Protein 6SWL (pdb70)

Solvent-accessible surface area: 14357 Å² total

Nearest PDB structures (foldseek):
  6swl-assembly2_B  TM=9.966E-01  e=1.977E-22  Geobacillus stearothermophilus
  3b2n-assembly1_A  TM=9.053E-01  e=1.436E-08  Staphylococcus aureus
  7cci-assembly1_A  TM=8.917E-01  e=8.455E-09  Acinetobacter baumannii
  2qxy-assembly1_A  TM=8.698E-01  e=8.033E-08  Thermotoga maritima
  4kfc-assembly1_B  TM=8.435E-01  e=3.020E-07  Escherichia coli K-12

Radius of gyration: 19.46 Å; Cα contacts (8 Å, |Δi|>4): 434; chains: 2; bounding box: 42×52×50 Å

Structure (mmCIF, N/CA/C/O backbone):
data_6SWL
#
_entry.id   6SWL
#
_cell.length_a   130.300
_cell.length_b   130.300
_cell.length_c   40.510
_cell.angle_alpha   90.000
_cell.angle_beta   90.000
_cell.angle_gamma   120.000
#
_symmetry.space_group_name_H-M   'H 3'
#
loop_
_entity.id
_entity.type
_entity.pdbx_description
1 polymer 'Two-component response regulator'
2 non-polymer 'MAGNESIUM ION'
3 water water
#
loop_
_atom_site.group_PDB
_atom_site.id
_atom_site.type_symbol
_atom_site.label_atom_id
_atom_site.label_alt_id
_atom_site.label_comp_id
_atom_site.label_asym_id
_atom_site.label_entity_id
_atom_site.label_seq_id
_atom_site.pdbx_PDB_ins_code
_atom_site.Cartn_x
_atom_site.Cartn_y
_atom_site.Cartn_z
_atom_site.occupancy
_atom_site.B_iso_or_equiv
_atom_site.auth_seq_id
_atom_site.auth_comp_id
_atom_site.auth_asym_id
_atom_site.auth_atom_id
_atom_site.pdbx_PDB_model_num
ATOM 1 N N . MET A 1 1 ? 6.761 -17.079 17.338 1.00 117.03 1 MET A N 1
ATOM 2 C CA . MET A 1 1 ? 7.526 -15.838 17.285 1.00 114.97 1 MET A CA 1
ATOM 3 C C . MET A 1 1 ? 9.024 -16.111 17.122 1.00 109.64 1 MET A C 1
ATOM 4 O O . MET A 1 1 ? 9.582 -16.993 17.791 1.00 103.09 1 MET A O 1
ATOM 9 N N . HIS A 1 2 ? 9.641 -15.388 16.180 1.00 105.69 2 HIS A N 1
ATOM 10 C CA . HIS A 1 2 ? 11.085 -15.165 16.151 1.00 103.84 2 HIS A CA 1
ATOM 11 C C . HIS A 1 2 ? 11.916 -16.331 15.588 1.00 96.90 2 HIS A C 1
ATOM 12 O O . HIS A 1 2 ? 13.030 -16.102 15.105 1.00 92.72 2 HIS A O 1
ATOM 19 N N . GLU A 1 3 ? 11.400 -17.565 15.591 1.00 93.07 3 GLU A N 1
ATOM 20 C CA . GLU A 1 3 ? 12.216 -18.737 15.269 1.00 86.47 3 GLU A CA 1
ATOM 21 C C . GLU A 1 3 ? 12.173 -19.073 13.774 1.00 83.59 3 GLU A C 1
ATOM 22 O O . GLU A 1 3 ? 11.129 -19.474 13.245 1.00 78.24 3 GLU A O 1
ATOM 28 N N . LYS A 1 4 ? 13.326 -18.980 13.115 1.00 75.96 4 LYS A N 1
ATOM 29 C CA . LYS A 1 4 ? 13.438 -19.195 11.678 1.00 70.23 4 LYS A CA 1
ATOM 30 C C . LYS A 1 4 ? 13.964 -20.597 11.345 1.00 65.03 4 LYS A C 1
ATOM 31 O O . LYS A 1 4 ? 14.703 -21.218 12.118 1.00 63.56 4 LYS A O 1
ATOM 37 N N . THR A 1 5 ? 13.552 -21.098 10.188 1.00 62.47 5 THR A N 1
ATOM 38 C CA . THR A 1 5 ? 13.910 -22.433 9.729 1.00 59.96 5 THR A CA 1
ATOM 39 C C . THR A 1 5 ? 14.996 -22.327 8.656 1.00 58.59 5 THR A C 1
ATOM 40 O O . THR A 1 5 ? 14.784 -21.717 7.603 1.00 52.88 5 THR A O 1
ATOM 44 N N . ILE A 1 6 ? 16.152 -22.922 8.929 1.00 50.23 6 ILE A N 1
ATOM 45 C CA . ILE A 1 6 ? 17.317 -22.853 8.061 1.00 50.86 6 ILE A CA 1
ATOM 46 C C . ILE A 1 6 ? 17.584 -24.248 7.505 1.00 50.88 6 ILE A C 1
ATOM 47 O O . ILE A 1 6 ? 17.793 -25.192 8.273 1.00 49.32 6 ILE A O 1
ATOM 52 N N . LEU A 1 7 ? 17.585 -24.377 6.176 1.00 46.26 7 LEU A N 1
ATOM 53 C CA . LEU A 1 7 ? 17.758 -25.658 5.502 1.00 48.06 7 LEU A CA 1
ATOM 54 C C . LEU A 1 7 ? 19.135 -25.702 4.847 1.00 45.14 7 LEU A C 1
ATOM 55 O O . LEU A 1 7 ? 19.467 -24.843 4.029 1.00 46.30 7 LEU A O 1
ATOM 60 N N . VAL A 1 8 ? 19.934 -26.694 5.211 1.00 41.77 8 VAL A N 1
ATOM 61 C CA . VAL A 1 8 ? 21.277 -26.859 4.675 1.00 43.25 8 VAL A CA 1
ATOM 62 C C . VAL A 1 8 ? 21.260 -28.060 3.765 1.00 43.27 8 VAL A C 1
ATOM 63 O O . VAL A 1 8 ? 20.828 -29.143 4.160 1.00 47.47 8 VAL A O 1
ATOM 67 N N . VAL A 1 9 ? 21.704 -27.865 2.538 1.00 41.78 9 VAL A N 1
ATOM 68 C CA . VAL A 1 9 ? 21.640 -28.888 1.509 1.00 43.04 9 VAL A CA 1
ATOM 69 C C . VAL A 1 9 ? 23.065 -29.152 1.056 1.00 48.56 9 VAL A C 1
ATOM 70 O O . VAL A 1 9 ? 23.746 -28.227 0.592 1.00 45.10 9 VAL A O 1
ATOM 74 N N . ASP A 1 10 ? 23.504 -30.407 1.155 1.00 43.24 10 ASP A N 1
ATOM 75 C CA . ASP A 1 10 ? 24.792 -30.798 0.596 1.00 45.77 10 ASP A CA 1
ATOM 76 C C . ASP A 1 10 ? 24.774 -32.307 0.368 1.00 42.30 10 ASP A C 1
ATOM 77 O O . ASP A 1 10 ? 24.299 -33.038 1.222 1.00 46.86 10 ASP A O 1
ATOM 82 N N . ASP A 1 11 ? 25.297 -32.767 -0.762 1.00 44.69 11 ASP A N 1
ATOM 83 C CA . ASP A 1 11 ? 25.247 -34.189 -1.069 1.00 49.79 11 ASP A CA 1
ATOM 84 C C . ASP A 1 11 ? 26.395 -34.944 -0.433 1.00 47.74 11 ASP A C 1
ATOM 85 O O . ASP A 1 11 ? 26.442 -36.167 -0.527 1.00 54.03 11 ASP A O 1
ATOM 90 N N . GLU A 1 12 ? 27.294 -34.257 0.246 1.00 49.78 12 GLU A N 1
ATOM 91 C CA . GLU A 1 12 ? 28.360 -34.942 0.965 1.00 52.33 12 GLU A CA 1
ATOM 92 C C . GLU A 1 12 ? 27.980 -35.016 2.427 1.00 50.76 12 GLU A C 1
ATOM 93 O O . GLU A 1 12 ? 27.864 -33.971 3.074 1.00 48.97 12 GLU A O 1
ATOM 99 N N . PRO A 1 13 ? 27.766 -36.211 2.979 1.00 48.64 13 PRO A N 1
ATOM 100 C CA . PRO A 1 13 ? 27.266 -36.312 4.360 1.00 53.29 13 PRO A CA 1
ATOM 101 C C . PRO A 1 13 ? 28.075 -35.531 5.376 1.00 54.72 13 PRO A C 1
ATOM 102 O O . PRO A 1 13 ? 27.486 -34.820 6.200 1.00 57.59 13 PRO A O 1
ATOM 106 N N . ARG A 1 14 ? 29.410 -35.611 5.321 1.00 57.64 14 ARG A N 1
ATOM 107 C CA . ARG A 1 14 ? 30.248 -34.937 6.313 1.00 59.66 14 ARG A CA 1
ATOM 108 C C . ARG A 1 14 ? 30.153 -33.420 6.184 1.00 56.65 14 ARG A C 1
ATOM 109 O O . ARG A 1 14 ? 30.132 -32.705 7.195 1.00 58.31 14 ARG A O 1
ATOM 117 N N . ALA A 1 15 ? 30.121 -32.903 4.958 1.00 53.13 15 ALA A N 1
ATOM 118 C CA . ALA A 1 15 ? 29.934 -31.464 4.800 1.00 50.77 15 ALA A CA 1
ATOM 119 C C . ALA A 1 15 ? 28.557 -31.047 5.295 1.00 55.78 15 ALA A C 1
ATOM 120 O O . ALA A 1 15 ? 28.416 -30.040 6.002 1.00 55.63 15 ALA A O 1
ATOM 122 N N . ARG A 1 16 ? 27.533 -31.827 4.959 1.00 53.16 16 ARG A N 1
ATOM 123 C CA . ARG A 1 16 ? 26.179 -31.491 5.376 1.00 49.31 16 ARG A CA 1
ATOM 124 C C . ARG A 1 16 ? 26.063 -31.525 6.897 1.00 56.46 16 ARG A C 1
ATOM 125 O O . ARG A 1 16 ? 25.651 -30.541 7.523 1.00 52.06 16 ARG A O 1
ATOM 133 N N . GLU A 1 17 ? 26.452 -32.644 7.523 1.00 52.44 17 GLU A N 1
ATOM 134 C CA . GLU A 1 17 ? 26.264 -32.721 8.973 1.00 62.93 17 GLU A CA 1
ATOM 135 C C . GLU A 1 17 ? 27.211 -31.784 9.725 1.00 59.13 17 GLU A C 1
ATOM 136 O O . GLU A 1 17 ? 26.832 -31.226 10.761 1.00 61.63 17 GLU A O 1
ATOM 142 N N . GLY A 1 18 ? 28.432 -31.588 9.224 1.00 60.94 18 GLY A N 1
ATOM 143 C CA . GLY A 1 18 ? 29.324 -30.634 9.866 1.00 63.73 18 GLY A CA 1
ATOM 144 C C . GLY A 1 18 ? 28.732 -29.241 9.892 1.00 60.85 18 GLY A C 1
ATOM 145 O O . GLY A 1 18 ? 28.666 -28.593 10.941 1.00 63.95 18 GLY A O 1
ATOM 146 N N . MET A 1 19 ? 28.259 -28.774 8.737 1.00 60.75 19 MET A N 1
ATOM 147 C CA . MET A 1 19 ? 27.609 -27.468 8.685 1.00 60.71 19 MET A CA 1
ATOM 148 C C . MET A 1 19 ? 26.396 -27.420 9.603 1.00 54.10 19 MET A C 1
ATOM 149 O O . MET A 1 19 ? 26.215 -26.456 10.349 1.00 59.26 19 MET A O 1
ATOM 154 N N . LYS A 1 20 ? 25.557 -28.459 9.570 1.00 56.78 20 LYS A N 1
ATOM 155 C CA . LYS A 1 20 ? 24.428 -28.544 10.494 1.00 56.47 20 LYS A CA 1
ATOM 156 C C . LYS A 1 20 ? 24.881 -28.316 11.935 1.00 63.01 20 LYS A C 1
ATOM 157 O O . LYS A 1 20 ? 24.267 -27.539 12.670 1.00 65.67 20 LYS A O 1
ATOM 163 N N . ARG A 1 21 ? 25.974 -28.978 12.340 1.00 58.91 21 ARG A N 1
ATOM 164 C CA A ARG A 1 21 ? 26.493 -28.854 13.705 0.50 66.64 21 ARG A CA 1
ATOM 165 C CA B ARG A 1 21 ? 26.436 -28.841 13.715 0.50 66.89 21 ARG A CA 1
ATOM 166 C C . ARG A 1 21 ? 26.990 -27.442 13.989 1.00 65.40 21 ARG A C 1
ATOM 167 O O . ARG A 1 21 ? 26.743 -26.885 15.060 1.00 67.37 21 ARG A O 1
ATOM 182 N N . LEU A 1 22 ? 27.727 -26.856 13.044 1.00 62.93 22 LEU A N 1
ATOM 183 C CA . LEU A 1 22 ? 28.137 -25.466 13.194 1.00 61.18 22 LEU A CA 1
ATOM 184 C C . LEU A 1 22 ? 26.930 -24.567 13.428 1.00 68.39 22 LEU A C 1
ATOM 185 O O . LEU A 1 22 ? 26.886 -23.811 14.402 1.00 71.62 22 LEU A O 1
ATOM 190 N N . LEU A 1 23 ? 25.921 -24.648 12.555 1.00 64.24 23 LEU A N 1
ATOM 191 C CA . LEU A 1 23 ? 24.779 -23.753 12.709 1.00 64.86 23 LEU A CA 1
ATOM 192 C C . LEU A 1 23 ? 24.008 -24.033 13.985 1.00 66.00 23 LEU A C 1
ATOM 193 O O . LEU A 1 23 ? 23.404 -23.115 14.546 1.00 66.09 23 LEU A O 1
ATOM 198 N N . GLU A 1 24 ? 24.013 -25.286 14.454 1.00 65.60 24 GLU A N 1
ATOM 199 C CA . GLU A 1 24 ? 23.180 -25.665 15.593 1.00 71.28 24 GLU A CA 1
ATOM 200 C C . GLU A 1 24 ? 23.665 -25.032 16.893 1.00 68.11 24 GLU A C 1
ATOM 201 O O . GLU A 1 24 ? 22.851 -24.726 17.773 1.00 73.02 24 GLU A O 1
ATOM 207 N N . LYS A 1 25 ? 24.973 -24.844 17.044 1.00 69.67 25 LYS A N 1
ATOM 208 C CA . LYS A 1 25 ? 25.451 -24.128 18.217 1.00 78.89 25 LYS A CA 1
ATOM 209 C C . LYS A 1 25 ? 25.487 -22.624 17.986 1.00 79.36 25 LYS A C 1
ATOM 210 O O . LYS A 1 25 ? 25.321 -21.859 18.941 1.00 86.39 25 LYS A O 1
ATOM 216 N N . TRP A 1 26 ? 25.676 -22.178 16.742 1.00 72.58 26 TRP A N 1
ATOM 217 C CA . TRP A 1 26 ? 25.534 -20.755 16.450 1.00 74.78 26 TRP A CA 1
ATOM 218 C C . TRP A 1 26 ? 24.119 -20.281 16.740 1.00 75.73 26 TRP A C 1
ATOM 219 O O . TRP A 1 26 ? 23.916 -19.136 17.155 1.00 80.79 26 TRP A O 1
ATOM 230 N N . ALA A 1 27 ? 23.125 -21.132 16.485 1.00 75.74 27 ALA A N 1
ATOM 231 C CA . ALA A 1 27 ? 21.740 -20.748 16.706 1.00 73.37 27 ALA A CA 1
ATOM 232 C C . ALA A 1 27 ? 21.389 -20.812 18.173 1.00 80.79 27 ALA A C 1
ATOM 233 O O . ALA A 1 27 ? 20.477 -20.104 18.615 1.00 77.74 27 ALA A O 1
ATOM 235 N N . SER A 1 28 ? 22.091 -21.671 18.920 1.00 80.74 28 SER A N 1
ATOM 236 C CA . SER A 1 28 ? 21.890 -21.820 20.356 1.00 85.70 28 SER A CA 1
ATOM 237 C C . SER A 1 28 ? 20.413 -22.020 20.673 1.00 83.89 28 SER A C 1
ATOM 238 O O . SER A 1 28 ? 19.860 -21.397 21.582 1.00 84.84 28 SER A O 1
ATOM 241 N N . GLY A 1 29 ? 19.758 -22.871 19.883 1.00 80.58 29 GLY A N 1
ATOM 242 C CA . GLY A 1 29 ? 18.367 -23.184 20.111 1.00 76.50 29 GLY A CA 1
ATOM 243 C C . GLY A 1 29 ? 17.381 -22.118 19.704 1.00 78.47 29 GLY A C 1
ATOM 244 O O . GLY A 1 29 ? 16.172 -22.357 19.804 1.00 79.87 29 GLY A O 1
ATOM 245 N N . LYS A 1 30 ? 17.845 -20.952 19.242 1.00 77.05 30 LYS A N 1
ATOM 246 C CA . LYS A 1 30 ? 16.920 -19.893 18.840 1.00 78.35 30 LYS A CA 1
ATOM 247 C C . LYS A 1 30 ? 16.314 -20.153 17.468 1.00 84.45 30 LYS A C 1
ATOM 248 O O . LYS A 1 30 ? 15.228 -19.642 17.166 1.00 83.33 30 LYS A O 1
ATOM 250 N N . HIS A 1 31 ? 16.988 -20.932 16.625 1.00 77.34 31 HIS A N 1
ATOM 251 C CA . HIS A 1 31 ? 16.479 -21.243 15.303 1.00 70.71 31 HIS A CA 1
ATOM 252 C C . HIS A 1 31 ? 16.467 -22.752 15.115 1.00 73.04 31 HIS A C 1
ATOM 253 O O . HIS A 1 31 ? 16.912 -23.516 15.976 1.00 68.19 31 HIS A O 1
ATOM 260 N N . ARG A 1 32 ? 15.900 -23.151 13.989 1.00 67.42 32 ARG A N 1
ATOM 261 C CA . ARG A 1 32 ? 15.699 -24.573 13.646 1.00 64.90 32 ARG A CA 1
ATOM 262 C C . ARG A 1 32 ? 16.521 -24.927 12.409 1.00 62.17 32 ARG A C 1
ATOM 263 O O . ARG A 1 32 ? 16.233 -24.427 11.357 1.00 57.87 32 ARG A O 1
ATOM 271 N N . ILE A 1 33 ? 17.503 -25.789 12.576 1.00 47.85 33 ILE A N 1
ATOM 272 C CA . ILE A 1 33 ? 18.407 -26.177 11.500 1.00 55.50 33 ILE A CA 1
ATOM 273 C C . ILE A 1 33 ? 17.954 -27.521 10.949 1.00 50.38 33 ILE A C 1
ATOM 274 O O . ILE A 1 33 ? 17.872 -28.500 11.692 1.00 53.96 33 ILE A O 1
ATOM 279 N N . ILE A 1 34 ? 17.682 -27.597 9.652 1.00 49.83 34 ILE A N 1
ATOM 280 C CA . ILE A 1 34 ? 17.372 -28.884 9.037 1.00 47.22 34 ILE A CA 1
ATOM 281 C C . ILE A 1 34 ? 18.245 -29.064 7.802 1.00 50.35 34 ILE A C 1
ATOM 282 O O . ILE A 1 34 ? 18.860 -28.115 7.310 1.00 45.51 34 ILE A O 1
ATOM 287 N N . THR A 1 35 ? 18.308 -30.312 7.311 1.00 45.39 35 THR A N 1
ATOM 288 C CA . THR A 1 35 ? 19.234 -30.671 6.252 1.00 46.35 35 THR A CA 1
ATOM 289 C C . THR A 1 35 ? 18.526 -31.505 5.200 1.00 51.88 35 THR A C 1
ATOM 290 O O . THR A 1 35 ? 17.507 -32.148 5.454 1.00 48.52 35 THR A O 1
ATOM 294 N N . ALA A 1 36 ? 19.095 -31.483 4.002 1.00 48.04 36 ALA A N 1
ATOM 295 C CA . ALA A 1 36 ? 18.653 -32.310 2.897 1.00 38.52 36 ALA A CA 1
ATOM 296 C C . ALA A 1 36 ? 19.906 -32.794 2.216 1.00 44.83 36 ALA A C 1
ATOM 297 O O . ALA A 1 36 ? 20.941 -32.123 2.279 1.00 43.58 36 ALA A O 1
ATOM 299 N N . ALA A 1 37 ? 19.821 -33.971 1.589 1.00 42.45 37 ALA A N 1
ATOM 300 C CA . ALA A 1 37 ? 20.993 -34.599 1.012 1.00 44.01 37 ALA A CA 1
ATOM 301 C C . ALA A 1 37 ? 21.135 -34.304 -0.462 1.00 45.46 37 ALA A C 1
ATOM 302 O O . ALA A 1 37 ? 22.173 -34.634 -1.032 1.00 45.55 37 ALA A O 1
ATOM 304 N N . ASN A 1 38 ? 20.145 -33.679 -1.085 1.00 43.85 38 ASN A N 1
ATOM 305 C CA . ASN A 1 38 ? 20.268 -33.375 -2.506 1.00 45.17 38 ASN A CA 1
ATOM 306 C C . ASN A 1 38 ? 19.127 -32.439 -2.916 1.00 42.56 38 ASN A C 1
ATOM 307 O O . ASN A 1 38 ? 18.268 -32.060 -2.109 1.00 40.72 38 ASN A O 1
ATOM 312 N N . GLY A 1 39 ? 19.116 -32.097 -4.204 1.00 43.31 39 GLY A N 1
ATOM 313 C CA . GLY A 1 39 ? 18.208 -31.063 -4.684 1.00 44.27 39 GLY A CA 1
ATOM 314 C C . GLY A 1 39 ? 16.755 -31.491 -4.637 1.00 44.31 39 GLY A C 1
ATOM 315 O O . GLY A 1 39 ? 15.877 -30.690 -4.306 1.00 48.16 39 GLY A O 1
ATOM 316 N N . GLN A 1 40 ? 16.479 -32.758 -4.936 1.00 42.77 40 GLN A N 1
ATOM 317 C CA . GLN A 1 40 ? 15.095 -33.226 -4.880 1.00 46.69 40 GLN A CA 1
ATOM 318 C C . GLN A 1 40 ? 14.581 -33.244 -3.444 1.00 46.20 40 GLN A C 1
ATOM 319 O O . GLN A 1 40 ? 13.453 -32.820 -3.190 1.00 46.04 40 GLN A O 1
ATOM 325 N N . GLU A 1 41 ? 15.395 -33.709 -2.486 1.00 45.65 41 GLU A N 1
ATOM 326 C CA . GLU A 1 41 ? 14.968 -33.614 -1.084 1.00 45.15 41 GLU A CA 1
ATOM 327 C C . GLU A 1 41 ? 14.721 -32.159 -0.703 1.00 50.67 41 GLU A C 1
ATOM 328 O O . GLU A 1 41 ? 13.719 -31.828 -0.047 1.00 48.72 41 GLU A O 1
ATOM 334 N N . ALA A 1 42 ? 15.604 -31.257 -1.136 1.00 45.62 42 ALA A N 1
ATOM 335 C CA . ALA A 1 42 ? 15.409 -29.860 -0.768 1.00 44.39 42 ALA A CA 1
ATOM 336 C C . ALA A 1 42 ? 14.103 -29.335 -1.359 1.00 48.01 42 ALA A C 1
ATOM 337 O O . ALA A 1 42 ? 13.308 -28.694 -0.666 1.00 49.98 42 ALA A O 1
ATOM 339 N N . LEU A 1 43 ? 13.850 -29.625 -2.637 1.00 46.26 43 LEU A N 1
ATOM 340 C CA . LEU A 1 43 ? 12.595 -29.188 -3.251 1.00 50.02 43 LEU A CA 1
ATOM 341 C C . LEU A 1 43 ? 11.384 -29.762 -2.518 1.00 51.46 43 LEU A C 1
ATOM 342 O O . LEU A 1 43 ? 10.402 -29.052 -2.279 1.00 55.48 43 LEU A O 1
ATOM 347 N N . ASP A 1 44 ? 11.436 -31.043 -2.151 1.00 47.91 44 ASP A N 1
ATOM 348 C CA . ASP A 1 44 ? 10.347 -31.623 -1.369 1.00 53.06 44 ASP A CA 1
ATOM 349 C C . ASP A 1 44 ? 10.145 -30.855 -0.072 1.00 58.48 44 ASP A C 1
ATOM 350 O O . ASP A 1 44 ? 9.013 -30.536 0.300 1.00 58.88 44 ASP A O 1
ATOM 355 N N . ILE A 1 45 ? 11.238 -30.549 0.638 1.00 51.55 45 ILE A N 1
ATOM 356 C CA . ILE A 1 45 ? 11.089 -29.824 1.895 1.00 51.98 45 ILE A CA 1
ATOM 357 C C . ILE A 1 45 ? 10.594 -28.413 1.640 1.00 53.23 45 ILE A C 1
ATOM 358 O O . ILE A 1 45 ? 9.761 -27.907 2.389 1.00 54.66 45 ILE A O 1
ATOM 363 N N . LEU A 1 46 ? 11.089 -27.758 0.579 1.00 56.74 46 LEU A N 1
ATOM 364 C CA . LEU A 1 46 ? 10.679 -26.380 0.285 1.00 57.31 46 LEU A CA 1
ATOM 365 C C . LEU A 1 46 ? 9.202 -26.257 -0.073 1.00 54.95 46 LEU A C 1
ATOM 366 O O . LEU A 1 46 ? 8.618 -25.184 0.086 1.00 58.65 46 LEU A O 1
ATOM 371 N N . ARG A 1 47 ? 8.602 -27.287 -0.631 1.00 53.48 47 ARG A N 1
ATOM 372 C CA . ARG A 1 47 ? 7.214 -27.141 -1.042 1.00 66.57 47 ARG A CA 1
ATOM 373 C C . ARG A 1 47 ? 6.237 -27.448 0.084 1.00 66.00 47 ARG A C 1
ATOM 374 O O . ARG A 1 47 ? 5.070 -27.064 -0.013 1.00 65.62 47 ARG A O 1
ATOM 382 N N . GLN A 1 48 ? 6.692 -28.093 1.156 1.00 60.55 48 GLN A N 1
ATOM 383 C CA . GLN A 1 48 ? 5.816 -28.533 2.231 1.00 65.17 48 GLN A CA 1
ATOM 384 C C . GLN A 1 48 ? 5.954 -27.719 3.502 1.00 64.27 48 GLN A C 1
ATOM 385 O O . GLN A 1 48 ? 5.234 -27.988 4.467 1.00 64.00 48 GLN A O 1
ATOM 391 N N . GLU A 1 49 ? 6.852 -26.743 3.541 1.00 60.91 49 GLU A N 1
ATOM 392 C CA . GLU A 1 49 ? 7.203 -26.147 4.818 1.00 60.36 49 GLU A CA 1
ATOM 393 C C . GLU A 1 49 ? 7.881 -24.811 4.564 1.00 58.74 49 GLU A C 1
ATOM 394 O O . GLU A 1 49 ? 8.555 -24.630 3.551 1.00 61.86 49 GLU A O 1
ATOM 400 N N . ARG A 1 50 ? 7.687 -23.874 5.482 1.00 62.23 50 ARG A N 1
ATOM 401 C CA . ARG A 1 50 ? 8.325 -22.573 5.350 1.00 66.69 50 ARG A CA 1
ATOM 402 C C . ARG A 1 50 ? 9.815 -22.708 5.636 1.00 58.21 50 ARG A C 1
ATOM 403 O O . ARG A 1 50 ? 10.213 -23.129 6.723 1.00 59.18 50 ARG A O 1
ATOM 411 N N . VAL A 1 51 ? 10.638 -22.400 4.654 1.00 55.12 51 VAL A N 1
ATOM 412 C CA . VAL A 1 51 ? 12.074 -22.275 4.862 1.00 61.05 51 VAL A CA 1
ATOM 413 C C . VAL A 1 51 ? 12.421 -20.812 4.691 1.00 57.72 51 VAL A C 1
ATOM 414 O O . VAL A 1 51 ? 12.153 -20.230 3.632 1.00 65.10 51 VAL A O 1
ATOM 418 N N . HIS A 1 52 ? 13.046 -20.229 5.710 1.00 54.52 52 HIS A N 1
ATOM 419 C CA . HIS A 1 52 ? 13.459 -18.833 5.673 1.00 59.38 52 HIS A CA 1
ATOM 420 C C . HIS A 1 52 ? 14.835 -18.644 5.062 1.00 58.07 52 HIS A C 1
ATOM 421 O O . HIS A 1 52 ? 15.058 -17.663 4.346 1.00 51.91 52 HIS A O 1
ATOM 428 N N . VAL A 1 53 ? 15.771 -19.550 5.343 1.00 50.90 53 VAL A N 1
ATOM 429 C CA . VAL A 1 53 ? 17.123 -19.454 4.813 1.00 49.59 53 VAL A CA 1
ATOM 430 C C . VAL A 1 53 ? 17.484 -20.784 4.176 1.00 50.57 53 VAL A C 1
ATOM 431 O O . VAL A 1 53 ? 17.315 -21.847 4.789 1.00 47.23 53 VAL A O 1
ATOM 435 N N . LEU A 1 54 ? 17.970 -20.723 2.949 1.00 46.23 54 LEU A N 1
ATOM 436 C CA . LEU A 1 54 ? 18.395 -21.894 2.216 1.00 48.10 54 LEU A CA 1
ATOM 437 C C . LEU A 1 54 ? 19.895 -21.785 1.994 1.00 47.00 54 LEU A C 1
ATOM 438 O O . LEU A 1 54 ? 20.367 -20.864 1.317 1.00 49.12 54 LEU A O 1
ATOM 443 N N . LEU A 1 55 ? 20.635 -22.745 2.533 1.00 48.52 55 LEU A N 1
ATOM 444 C CA . LEU A 1 55 ? 22.088 -22.816 2.420 1.00 45.83 55 LEU A CA 1
ATOM 445 C C . LEU A 1 55 ? 22.396 -24.048 1.574 1.00 51.92 55 LEU A C 1
ATOM 446 O O . LEU A 1 55 ? 22.278 -25.183 2.046 1.00 50.16 55 LEU A O 1
ATOM 451 N N . THR A 1 56 ? 22.767 -23.865 0.311 1.00 52.48 56 THR A N 1
ATOM 452 C CA . THR A 1 56 ? 22.901 -25.069 -0.504 1.00 49.27 56 THR A CA 1
ATOM 453 C C . THR A 1 56 ? 24.182 -25.142 -1.314 1.00 50.58 56 THR A C 1
ATOM 454 O O . THR A 1 56 ? 24.708 -24.147 -1.818 1.00 49.11 56 THR A O 1
ATOM 470 N N . ILE A 1 58 ? 26.063 -26.162 -4.686 1.00 47.55 58 ILE A N 1
ATOM 471 C CA . ILE A 1 58 ? 25.671 -25.964 -6.062 1.00 46.75 58 ILE A CA 1
ATOM 472 C C . ILE A 1 58 ? 25.747 -27.294 -6.841 1.00 49.42 58 ILE A C 1
ATOM 473 O O . ILE A 1 58 ? 2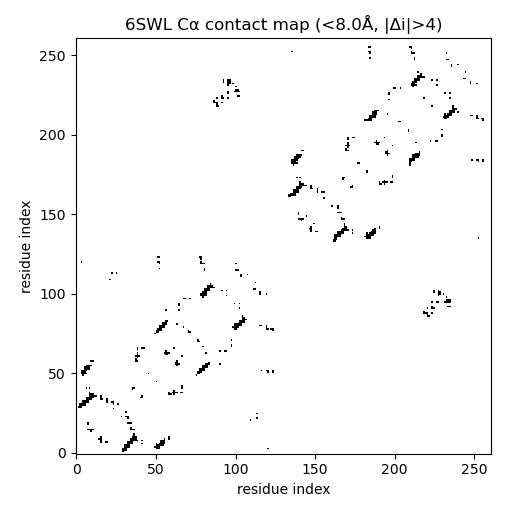4.742 -27.721 -7.377 1.00 47.66 58 ILE A O 1
ATOM 478 N N . ARG A 1 59 ? 26.911 -27.954 -6.881 1.00 50.36 59 ARG A N 1
ATOM 479 C CA . ARG A 1 59 ? 27.107 -29.156 -7.711 1.00 52.62 59 ARG A CA 1
ATOM 480 C C . ARG A 1 59 ? 26.634 -30.394 -6.956 1.00 46.98 59 ARG A C 1
ATOM 481 O O . ARG A 1 59 ? 27.325 -30.914 -6.076 1.00 50.68 59 ARG A O 1
ATOM 489 N N . MET A 1 60 ? 25.467 -30.892 -7.335 1.00 49.11 60 MET A N 1
ATOM 490 C CA . MET A 1 60 ? 24.833 -32.066 -6.768 1.00 45.75 60 MET A CA 1
ATOM 491 C C . MET A 1 60 ? 24.260 -32.846 -7.938 1.00 45.74 60 MET A C 1
ATOM 492 O O . MET A 1 60 ? 23.918 -32.245 -8.955 1.00 44.38 60 MET A O 1
ATOM 497 N N . PRO A 1 61 ? 24.164 -34.180 -7.852 1.00 47.20 61 PRO A N 1
ATOM 498 C CA . PRO A 1 61 ? 23.774 -34.948 -9.047 1.00 47.28 61 PRO A CA 1
ATOM 499 C C . PRO A 1 61 ? 22.341 -34.654 -9.456 1.00 46.06 61 PRO A C 1
ATOM 500 O O . PRO A 1 61 ? 21.440 -34.588 -8.613 1.00 50.67 61 PRO A O 1
ATOM 504 N N . GLU A 1 62 ? 22.158 -34.422 -10.760 1.00 49.91 62 GLU A N 1
ATOM 505 C CA . GLU A 1 62 ? 20.860 -34.277 -11.420 1.00 54.94 62 GLU A CA 1
ATOM 506 C C . GLU A 1 62 ? 20.283 -32.882 -11.255 1.00 55.27 62 GLU A C 1
ATOM 507 O O . GLU A 1 62 ? 19.865 -32.254 -12.238 1.00 58.27 62 GLU A O 1
ATOM 513 N N . ILE A 1 63 ? 20.216 -32.406 -10.016 1.00 47.69 63 ILE A N 1
ATOM 514 C CA . ILE A 1 63 ? 19.536 -31.163 -9.679 1.00 46.99 63 ILE A CA 1
ATOM 515 C C . ILE A 1 63 ? 20.528 -30.331 -8.881 1.00 50.94 63 ILE A C 1
ATOM 516 O O . ILE A 1 63 ? 20.782 -30.608 -7.701 1.00 48.66 63 ILE A O 1
ATOM 521 N N . THR A 1 64 ? 21.090 -29.316 -9.516 1.00 48.42 64 THR A N 1
ATOM 522 C CA . THR A 1 64 ? 22.018 -28.450 -8.824 1.00 52.22 64 THR A CA 1
ATOM 523 C C . THR A 1 64 ? 21.287 -27.507 -7.872 1.00 50.54 64 THR A C 1
ATOM 524 O O . THR A 1 64 ? 20.051 -27.346 -7.909 1.00 50.74 64 THR A O 1
ATOM 528 N N . GLY A 1 65 ? 22.096 -26.875 -7.015 1.00 49.13 65 GLY A N 1
ATOM 529 C CA . GLY A 1 65 ? 21.604 -25.794 -6.169 1.00 43.80 65 GLY A CA 1
ATOM 530 C C . GLY A 1 65 ? 21.024 -24.644 -6.968 1.00 47.48 65 GLY A C 1
ATOM 531 O O . GLY A 1 65 ? 20.090 -23.978 -6.519 1.00 49.87 65 GLY A O 1
ATOM 532 N N . LEU A 1 66 ? 21.579 -24.377 -8.151 1.00 45.86 66 LEU A N 1
ATOM 533 C CA . LEU A 1 66 ? 20.997 -23.353 -9.016 1.00 51.42 66 LEU A CA 1
ATOM 534 C C . LEU A 1 66 ? 19.634 -23.798 -9.554 1.00 51.55 66 LEU A C 1
ATOM 535 O O . LEU A 1 66 ? 18.687 -23.008 -9.585 1.00 50.90 66 LEU A O 1
ATOM 540 N N . ASP A 1 67 ? 19.506 -25.068 -9.942 1.00 54.24 67 ASP A N 1
ATOM 541 C CA . ASP A 1 67 ? 18.215 -25.630 -10.336 1.00 53.09 67 ASP A CA 1
ATOM 542 C C . ASP A 1 67 ? 17.160 -25.433 -9.246 1.00 53.67 67 ASP A C 1
ATOM 543 O O . ASP A 1 67 ? 16.055 -24.948 -9.506 1.00 57.46 67 ASP A O 1
ATOM 548 N N . VAL A 1 68 ? 17.496 -25.794 -8.010 1.00 51.52 68 VAL A N 1
ATOM 549 C CA . VAL A 1 68 ? 16.599 -25.546 -6.879 1.00 57.06 68 VAL A CA 1
ATOM 550 C C . VAL A 1 68 ? 16.127 -24.091 -6.864 1.00 56.41 68 VAL A C 1
ATOM 551 O O . VAL A 1 68 ? 14.926 -23.814 -6.792 1.00 58.92 68 VAL A O 1
ATOM 555 N N . LEU A 1 69 ? 17.067 -23.143 -6.926 1.00 54.69 69 LEU A N 1
ATOM 556 C CA . LEU A 1 69 ? 16.700 -21.719 -6.950 1.00 65.89 69 LEU A CA 1
ATOM 557 C C . LEU A 1 69 ? 15.674 -21.371 -8.023 1.00 66.47 69 LEU A C 1
ATOM 558 O O . LEU A 1 69 ? 14.705 -20.660 -7.752 1.00 75.84 69 LEU A O 1
ATOM 563 N N . GLU A 1 70 ? 15.890 -21.820 -9.261 1.00 66.16 70 GLU A N 1
ATOM 564 C CA . GLU A 1 70 ? 14.966 -21.461 -10.337 1.00 66.86 70 GLU A CA 1
ATOM 565 C C . GLU A 1 70 ? 13.5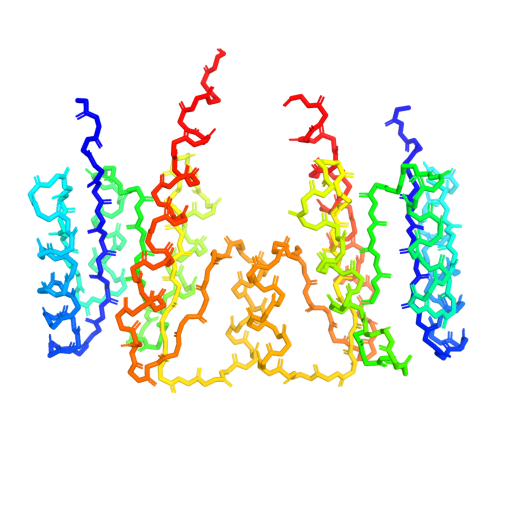65 -22.012 -10.125 1.00 77.07 70 GLU A C 1
ATOM 566 O O . GLU A 1 70 ? 12.635 -21.591 -10.822 1.00 79.99 70 GLU A O 1
ATOM 572 N N . GLU A 1 71 ? 13.400 -22.974 -9.218 1.00 77.19 71 GLU A N 1
ATOM 573 C CA . GLU A 1 71 ? 12.068 -23.420 -8.843 1.00 81.67 71 GLU A CA 1
ATOM 574 C C . GLU A 1 71 ? 11.459 -22.536 -7.766 1.00 84.95 71 GLU A C 1
ATOM 575 O O . GLU A 1 71 ? 10.233 -22.522 -7.609 1.00 90.91 71 GLU A O 1
ATOM 581 N N . MET A 1 72 ? 12.288 -21.791 -7.036 1.00 79.51 72 MET A N 1
ATOM 582 C CA . MET A 1 72 ? 11.835 -20.945 -5.939 1.00 84.01 72 MET A CA 1
ATOM 583 C C . MET A 1 72 ? 11.577 -19.503 -6.356 1.00 88.95 72 MET A C 1
ATOM 584 O O . MET A 1 72 ? 10.723 -18.843 -5.750 1.00 89.74 72 MET A O 1
ATOM 589 N N . ARG A 1 73 ? 12.290 -18.989 -7.366 1.00 86.83 73 ARG A N 1
ATOM 590 C CA . ARG A 1 73 ? 11.904 -17.701 -7.935 1.00 94.60 73 ARG A CA 1
ATOM 591 C C . ARG A 1 73 ? 10.513 -17.772 -8.544 1.00 95.70 73 ARG A C 1
ATOM 592 O O . ARG A 1 73 ? 9.877 -16.735 -8.751 1.00 98.08 73 ARG A O 1
ATOM 600 N N . GLU A 1 74 ? 10.018 -18.992 -8.698 1.00 97.60 74 GLU A N 1
ATOM 601 C CA . GLU A 1 74 ? 8.648 -19.227 -9.205 1.00 99.42 74 GLU A CA 1
ATOM 602 C C . GLU A 1 74 ? 7.754 -19.588 -8.014 1.00 102.23 74 GLU A C 1
ATOM 603 O O . GLU A 1 74 ? 7.036 -20.583 -8.121 1.00 106.54 74 GLU A O 1
ATOM 609 N N . LYS A 1 75 ? 7.809 -18.821 -6.920 1.00 101.20 75 LYS A N 1
ATOM 610 C CA . LYS A 1 75 ? 6.976 -19.114 -5.722 1.00 102.78 75 LYS A CA 1
ATOM 611 C C . LYS A 1 75 ? 6.899 -17.910 -4.786 1.00 103.17 75 LYS A C 1
ATOM 612 O O . LYS A 1 75 ? 7.795 -17.081 -4.811 1.00 99.53 75 LYS A O 1
ATOM 618 N N . ASP A 1 76 ? 5.868 -17.913 -3.947 1.00 104.08 76 ASP A N 1
ATOM 619 C CA . ASP A 1 76 ? 5.494 -16.825 -3.008 1.00 110.67 76 ASP A CA 1
ATOM 620 C C . ASP A 1 76 ? 6.476 -16.337 -1.945 1.00 103.18 76 ASP A C 1
ATOM 621 O O . ASP A 1 76 ? 6.838 -15.161 -1.968 1.00 97.36 76 ASP A O 1
ATOM 626 N N . ASP A 1 77 ? 6.797 -17.209 -0.995 1.00 102.47 77 ASP A N 1
ATOM 627 C CA . ASP A 1 77 ? 7.689 -16.845 0.127 1.00 101.41 77 ASP A CA 1
ATOM 628 C C . ASP A 1 77 ? 8.971 -17.625 -0.146 1.00 93.56 77 ASP A C 1
ATOM 629 O O . ASP A 1 77 ? 9.294 -18.516 0.637 1.00 91.22 77 ASP A O 1
ATOM 634 N N . SER A 1 78 ? 9.664 -17.276 -1.225 1.00 91.67 78 SER A N 1
ATOM 635 C CA . SER A 1 78 ? 10.941 -17.920 -1.588 1.00 78.52 78 SER A CA 1
ATOM 636 C C . SER A 1 78 ? 11.931 -17.588 -0.482 1.00 76.67 78 SER A C 1
ATOM 637 O O . SER A 1 78 ? 11.966 -16.464 -0.034 1.00 72.77 78 SER A O 1
ATOM 639 N N . PRO A 1 79 ? 12.807 -18.502 -0.060 1.00 73.29 79 PRO A N 1
ATOM 640 C CA . PRO A 1 79 ? 13.680 -18.189 1.017 1.00 61.89 79 PRO A CA 1
ATOM 641 C C . PRO A 1 79 ? 14.892 -17.397 0.541 1.00 58.89 79 PRO A C 1
ATOM 642 O O . PRO A 1 79 ? 15.122 -17.312 -0.592 1.00 53.59 79 PRO A O 1
ATOM 646 N N . ALA A 1 80 ? 15.552 -16.766 1.487 1.00 52.99 80 ALA A N 1
ATOM 647 C CA . ALA A 1 80 ? 16.826 -16.125 1.206 1.00 55.76 80 ALA A CA 1
ATOM 648 C C . ALA A 1 80 ? 17.910 -17.189 1.053 1.00 56.39 80 ALA A C 1
ATOM 649 O O . ALA A 1 80 ? 18.026 -18.089 1.888 1.00 55.15 80 ALA A O 1
ATOM 651 N N . VAL A 1 81 ? 18.723 -17.071 0.007 1.00 59.05 81 VAL A N 1
ATOM 652 C CA . VAL A 1 81 ? 19.551 -18.163 -0.496 1.00 49.99 81 VAL A CA 1
ATOM 653 C C . VAL A 1 81 ? 21.020 -17.810 -0.319 1.00 56.58 81 VAL A C 1
ATOM 654 O O . VAL A 1 81 ? 21.491 -16.778 -0.823 1.00 56.29 81 VAL A O 1
ATOM 658 N N . ILE A 1 82 ? 21.751 -18.681 0.358 1.00 46.54 82 ILE A N 1
ATOM 659 C CA . ILE A 1 82 ? 23.208 -18.634 0.395 1.00 45.80 82 ILE A CA 1
ATOM 660 C C . ILE A 1 82 ? 23.714 -19.852 -0.370 1.00 51.57 82 ILE A C 1
ATOM 661 O O . ILE A 1 82 ? 23.349 -20.996 -0.052 1.00 48.69 82 ILE A O 1
ATOM 666 N N . LEU A 1 83 ? 24.539 -19.627 -1.378 1.00 49.65 83 LEU A N 1
ATOM 667 C CA . LEU A 1 83 ? 25.120 -20.767 -2.063 1.00 53.83 83 LEU A CA 1
ATOM 668 C C . LEU A 1 83 ? 26.493 -21.044 -1.498 1.00 54.10 83 LEU A C 1
ATOM 669 O O . LEU A 1 83 ? 27.172 -20.160 -0.977 1.00 55.82 83 LEU A O 1
ATOM 674 N N . ILE A 1 84 ? 26.916 -22.281 -1.661 1.00 50.32 84 ILE A N 1
ATOM 675 C CA . ILE A 1 84 ? 28.189 -22.756 -1.146 1.00 57.79 84 ILE A CA 1
ATOM 676 C C . ILE A 1 84 ? 28.763 -23.695 -2.189 1.00 63.33 84 ILE A C 1
ATOM 677 O O . ILE A 1 84 ? 28.032 -24.489 -2.792 1.00 62.68 84 ILE A O 1
ATOM 682 N N . SER A 1 85 ? 30.061 -23.594 -2.429 1.00 58.48 85 SER A N 1
ATOM 683 C CA . SER A 1 85 ? 30.640 -24.524 -3.375 1.00 58.58 85 SER A CA 1
ATOM 684 C C . SER A 1 85 ? 32.138 -24.575 -3.130 1.00 61.09 85 SER A C 1
ATOM 685 O O . SER A 1 85 ? 32.732 -23.605 -2.643 1.00 56.99 85 SER A O 1
ATOM 688 N N . ALA A 1 86 ? 32.735 -25.725 -3.448 1.00 57.05 86 ALA A N 1
ATOM 689 C CA . ALA A 1 86 ? 34.191 -25.823 -3.426 1.00 63.65 86 ALA A CA 1
ATOM 690 C C . ALA A 1 86 ? 34.821 -25.144 -4.623 1.00 57.98 86 ALA A C 1
ATOM 691 O O . ALA A 1 86 ? 36.032 -24.958 -4.633 1.00 60.03 86 ALA A O 1
ATOM 693 N N . TYR A 1 87 ? 34.022 -24.755 -5.612 1.00 55.83 87 TYR A N 1
ATOM 694 C CA . TYR A 1 87 ? 34.519 -24.270 -6.884 1.00 62.72 87 TYR A CA 1
ATOM 695 C C . TYR A 1 87 ? 34.366 -22.759 -6.978 1.00 59.48 87 TYR A C 1
ATOM 696 O O . TYR A 1 87 ? 33.240 -22.264 -6.851 1.00 58.20 87 TYR A O 1
ATOM 705 N N . PRO A 1 88 ? 35.436 -21.988 -7.219 1.00 55.41 88 PRO A N 1
ATOM 706 C CA . PRO A 1 88 ? 35.253 -20.545 -7.521 1.00 56.31 88 PRO A CA 1
ATOM 707 C C . PRO A 1 88 ? 34.870 -20.372 -8.983 1.00 56.93 88 PRO A C 1
ATOM 708 O O . PRO A 1 88 ? 35.645 -19.959 -9.826 1.00 60.82 88 PRO A O 1
ATOM 712 N N . ASP A 1 89 ? 33.640 -20.749 -9.290 1.00 58.61 89 ASP A N 1
ATOM 713 C CA . ASP A 1 89 ? 33.153 -20.863 -10.658 1.00 58.38 89 ASP A CA 1
ATOM 714 C C . ASP A 1 89 ? 32.409 -19.582 -11.024 1.00 51.93 89 ASP A C 1
ATOM 715 O O . ASP A 1 89 ? 31.356 -19.284 -10.456 1.00 53.78 89 ASP A O 1
ATOM 720 N N . PHE A 1 90 ? 32.944 -18.839 -11.985 1.00 56.47 90 PHE A N 1
ATOM 721 C CA . PHE A 1 90 ? 32.308 -17.593 -12.387 1.00 55.52 90 PHE A CA 1
ATOM 722 C C . PHE A 1 90 ? 30.928 -17.821 -12.977 1.00 53.06 90 PHE A C 1
ATOM 723 O O . PHE A 1 90 ? 30.022 -17.003 -12.778 1.00 54.16 90 PHE A O 1
ATOM 731 N N . ASP A 1 91 ? 30.767 -18.877 -13.777 1.00 54.22 91 ASP A N 1
ATOM 732 C CA . ASP A 1 91 ? 29.455 -19.157 -14.358 1.00 57.18 91 ASP A CA 1
ATOM 733 C C . ASP A 1 91 ? 28.410 -19.384 -13.279 1.00 50.16 91 ASP A C 1
ATOM 734 O O . ASP A 1 91 ? 27.301 -18.859 -13.377 1.00 50.28 91 ASP A O 1
ATOM 739 N N . TYR A 1 92 ? 28.741 -20.155 -12.232 1.00 49.13 92 TYR A N 1
ATOM 740 C CA . TYR A 1 92 ? 27.764 -20.325 -11.155 1.00 51.09 92 TYR A CA 1
ATOM 741 C C . TYR A 1 92 ? 27.464 -18.987 -10.502 1.00 54.80 92 TYR A C 1
ATOM 742 O O . TYR A 1 92 ? 26.295 -18.643 -10.250 1.00 50.06 92 TYR A O 1
ATOM 751 N N . ALA A 1 93 ? 28.517 -18.206 -10.248 1.00 51.12 93 ALA A N 1
ATOM 752 C CA . ALA A 1 93 ? 28.342 -16.934 -9.554 1.00 52.96 93 ALA A CA 1
ATOM 753 C C . ALA A 1 93 ? 27.505 -15.973 -10.387 1.00 46.11 93 ALA A C 1
ATOM 754 O O . ALA A 1 93 ? 26.612 -15.307 -9.864 1.00 53.80 93 ALA A O 1
ATOM 756 N N . GLN A 1 94 ? 27.777 -15.901 -11.690 1.00 47.20 94 GLN A N 1
ATOM 757 C CA . GLN A 1 94 ? 26.998 -15.063 -12.593 1.00 50.24 94 GLN A CA 1
ATOM 758 C C . GLN A 1 94 ? 25.533 -15.468 -12.610 1.00 52.95 94 GLN A C 1
ATOM 759 O O . GLN A 1 94 ? 24.646 -14.619 -12.523 1.00 53.74 94 GLN A O 1
ATOM 765 N N . LYS A 1 95 ? 25.258 -16.766 -12.747 1.00 56.17 95 LYS A N 1
ATOM 766 C CA . LYS A 1 95 ? 23.875 -17.226 -12.671 1.00 50.15 95 LYS A CA 1
ATOM 767 C C . LYS A 1 95 ? 23.280 -16.906 -11.303 1.00 49.48 95 LYS A C 1
ATOM 768 O O . LYS A 1 95 ? 22.160 -16.387 -11.204 1.00 52.59 95 LYS A O 1
ATOM 774 N N . ALA A 1 96 ? 24.050 -17.138 -10.243 1.00 46.83 96 ALA A N 1
ATOM 775 C CA . ALA A 1 96 ? 23.574 -16.852 -8.890 1.00 54.44 96 ALA A CA 1
ATOM 776 C C . ALA A 1 96 ? 23.193 -15.379 -8.722 1.00 55.27 96 ALA A C 1
ATOM 777 O O . ALA A 1 96 ? 22.132 -15.061 -8.170 1.00 50.94 96 ALA A O 1
ATOM 779 N N . ILE A 1 97 ? 24.060 -14.465 -9.181 1.00 56.15 97 ILE A N 1
ATOM 780 C CA . ILE A 1 97 ? 23.708 -13.043 -9.230 1.00 57.41 97 ILE A CA 1
ATOM 781 C C . ILE A 1 97 ? 22.355 -12.848 -9.898 1.00 56.29 97 ILE A C 1
ATOM 782 O O . ILE A 1 97 ? 21.465 -12.181 -9.366 1.00 55.71 97 ILE A O 1
ATOM 787 N N . SER A 1 98 ? 22.199 -13.392 -11.101 1.00 55.11 98 SER A N 1
ATOM 788 C CA . SER A 1 98 ? 20.957 -13.186 -11.842 1.00 56.73 98 SER A CA 1
ATOM 789 C C . SER A 1 98 ? 19.734 -13.776 -11.154 1.00 63.64 98 SER A C 1
ATOM 790 O O . SER A 1 98 ? 18.607 -13.458 -11.550 1.00 61.33 98 SER A O 1
ATOM 793 N N . LEU A 1 99 ? 19.916 -14.668 -10.181 1.00 61.04 99 LEU A N 1
ATOM 794 C CA . LEU A 1 99 ? 18.795 -15.234 -9.443 1.00 61.55 99 LEU A CA 1
ATOM 795 C C . LEU A 1 99 ? 18.660 -14.651 -8.038 1.00 63.71 99 LEU A C 1
ATOM 796 O O . LEU A 1 99 ? 17.832 -15.135 -7.265 1.00 63.82 99 LEU A O 1
ATOM 801 N N . GLY A 1 100 ? 19.469 -13.655 -7.673 1.00 57.81 100 GLY A N 1
ATOM 802 C CA . GLY A 1 100 ? 19.310 -13.001 -6.384 1.00 54.84 100 GLY A CA 1
ATOM 803 C C . GLY A 1 100 ? 19.867 -13.708 -5.160 1.00 57.04 100 GLY A C 1
ATOM 804 O O . GLY A 1 100 ? 19.362 -13.487 -4.059 1.00 60.60 100 GLY A O 1
ATOM 805 N N . VAL A 1 101 ? 20.920 -14.522 -5.311 1.00 58.92 101 VAL A N 1
ATOM 806 C CA . VAL A 1 101 ? 21.608 -15.120 -4.162 1.00 55.54 101 VAL A CA 1
ATOM 807 C C . VAL A 1 101 ? 22.177 -14.029 -3.261 1.00 61.87 101 VAL A C 1
ATOM 808 O O . VAL A 1 101 ? 22.589 -12.956 -3.728 1.00 64.25 101 VAL A O 1
ATOM 812 N N . LEU A 1 102 ? 22.233 -14.314 -1.957 1.00 58.68 102 LEU A N 1
ATOM 813 C CA . LEU A 1 102 ? 22.723 -13.335 -0.992 1.00 57.61 102 LEU A CA 1
ATOM 814 C C . LEU A 1 102 ? 24.207 -13.456 -0.738 1.00 62.44 102 LEU A C 1
ATOM 815 O O . LEU A 1 102 ? 24.848 -12.474 -0.336 1.00 61.59 102 LEU A O 1
ATOM 820 N N . ASN A 1 103 ? 24.757 -14.649 -0.925 1.00 52.39 103 ASN A N 1
ATOM 821 C CA . ASN A 1 103 ? 26.167 -14.865 -0.680 1.00 50.47 103 ASN A CA 1
ATOM 822 C C . ASN A 1 103 ? 26.570 -16.127 -1.411 1.00 56.03 103 ASN A C 1
ATOM 823 O O . ASN A 1 103 ? 25.797 -17.087 -1.483 1.00 54.30 103 ASN A O 1
ATOM 828 N N . TYR A 1 104 ? 27.774 -16.113 -1.947 1.00 52.95 104 TYR A N 1
ATOM 829 C CA . TYR A 1 104 ? 28.404 -17.277 -2.534 1.00 49.11 104 TYR A CA 1
ATOM 830 C C . TYR A 1 104 ? 29.672 -17.515 -1.719 1.00 59.07 104 TYR A C 1
ATOM 831 O O . TYR A 1 104 ? 30.678 -16.821 -1.899 1.00 65.21 104 TYR A O 1
ATOM 840 N N . LEU A 1 105 ? 29.602 -18.474 -0.803 1.00 51.37 105 LEU A N 1
ATOM 841 C CA . LEU A 1 105 ? 30.721 -18.847 0.039 1.00 55.46 105 LEU A CA 1
ATOM 842 C C . LEU A 1 105 ? 31.475 -20.036 -0.552 1.00 61.56 105 LEU A C 1
ATOM 843 O O . LEU A 1 105 ? 30.868 -20.958 -1.104 1.00 56.56 105 LEU A O 1
ATOM 848 N N . LEU A 1 106 ? 32.800 -20.012 -0.425 1.00 55.15 106 LEU A N 1
ATOM 849 C CA . LEU A 1 106 ? 33.661 -21.078 -0.920 1.00 59.42 106 LEU A CA 1
ATOM 850 C C . LEU A 1 106 ? 33.998 -22.044 0.201 1.00 64.72 106 LEU A C 1
ATOM 851 O O . LEU A 1 106 ? 34.201 -21.639 1.349 1.00 69.44 106 LEU A O 1
ATOM 856 N N . LYS A 1 107 ? 34.088 -23.293 -0.141 1.00 63.92 107 LYS A N 1
ATOM 857 C CA . LYS A 1 107 ? 34.499 -24.323 0.793 1.00 69.08 107 LYS A CA 1
ATOM 858 C C . LYS A 1 107 ? 36.024 -24.357 0.916 1.00 71.92 107 LYS A C 1
ATOM 859 O O . LYS A 1 107 ? 36.736 -24.033 -0.039 1.00 73.77 107 LYS A O 1
ATOM 865 N N . PRO A 1 108 ? 36.552 -24.721 2.101 1.00 76.39 108 PRO A N 1
ATOM 866 C CA . PRO A 1 108 ? 35.744 -24.925 3.311 1.00 75.83 108 PRO A CA 1
ATOM 867 C C . PRO A 1 108 ? 35.327 -23.575 3.874 1.00 72.55 108 PRO A C 1
ATOM 868 O O . PRO A 1 108 ? 36.095 -22.618 3.794 1.00 70.18 108 PRO A O 1
ATOM 872 N N . VAL A 1 109 ? 34.111 -23.466 4.387 1.00 73.03 109 VAL A N 1
ATOM 873 C CA . VAL A 1 109 ? 33.627 -22.157 4.809 1.00 74.18 109 VAL A CA 1
ATOM 874 C C . VAL A 1 109 ? 34.265 -21.799 6.142 1.00 71.23 109 VAL A C 1
ATOM 875 O O . VAL A 1 109 ? 34.330 -22.624 7.061 1.00 72.85 109 VAL A O 1
ATOM 879 N N . LYS A 1 110 ? 34.795 -20.586 6.225 1.00 73.62 110 LYS A N 1
ATOM 880 C CA . LYS A 1 110 ? 35.179 -20.022 7.507 1.00 78.53 110 LYS A CA 1
ATOM 881 C C . LYS A 1 110 ? 33.918 -19.749 8.312 1.00 76.12 110 LY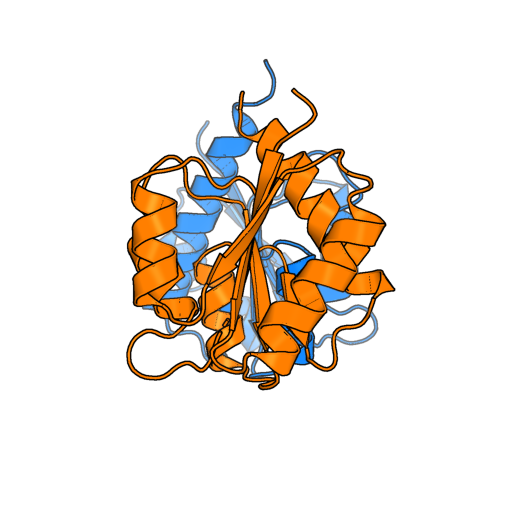S A C 1
ATOM 882 O O . LYS A 1 110 ? 32.993 -19.091 7.822 1.00 77.33 110 LYS A O 1
ATOM 888 N N . LYS A 1 111 ? 33.856 -20.271 9.538 1.00 67.61 111 LYS A N 1
ATOM 889 C CA . LYS A 1 111 ? 32.643 -20.044 10.318 1.00 79.38 111 LYS A CA 1
ATOM 890 C C . LYS A 1 111 ? 32.392 -18.559 10.558 1.00 76.67 111 LYS A C 1
ATOM 891 O O . LYS A 1 111 ? 31.248 -18.170 10.825 1.00 74.77 111 LYS A O 1
ATOM 897 N N . SER A 1 112 ? 33.415 -17.711 10.428 1.00 70.87 112 SER A N 1
ATOM 898 C CA . SER A 1 112 ? 33.161 -16.275 10.456 1.00 73.83 112 SER A CA 1
ATOM 899 C C . SER A 1 112 ? 32.268 -15.865 9.286 1.00 72.40 112 SER A C 1
ATOM 900 O O . SER A 1 112 ? 31.229 -15.225 9.475 1.00 72.19 112 SER A O 1
ATOM 903 N N . GLU A 1 113 ? 32.661 -16.228 8.058 1.00 75.29 113 GLU A N 1
ATOM 904 C CA . GLU A 1 113 ? 31.874 -15.852 6.885 1.00 74.15 113 GLU A CA 1
ATOM 905 C C . GLU A 1 113 ? 30.514 -16.544 6.871 1.00 71.28 113 GLU A C 1
ATOM 906 O O . GLU A 1 113 ? 29.529 -15.966 6.396 1.00 65.76 113 GLU A O 1
ATOM 912 N N . LEU A 1 114 ? 30.442 -17.775 7.384 1.00 67.21 114 LEU A N 1
ATOM 913 C CA . LEU A 1 114 ? 29.183 -18.512 7.389 1.00 63.88 114 LEU A CA 1
ATOM 914 C C . LEU A 1 114 ? 28.191 -17.905 8.369 1.00 67.25 114 LEU A C 1
ATOM 915 O O . LEU A 1 114 ? 27.013 -17.731 8.042 1.00 66.94 114 LEU A O 1
ATOM 920 N N . PHE A 1 115 ? 28.662 -17.525 9.541 1.00 69.57 115 PHE A N 1
ATOM 921 C CA . PHE A 1 115 ? 27.738 -16.918 10.518 1.00 67.46 115 PHE A CA 1
ATOM 922 C C . PHE A 1 115 ? 27.284 -15.572 9.983 1.00 66.67 115 PHE A C 1
ATOM 923 O O . PHE A 1 115 ? 26.150 -15.218 10.151 1.00 68.86 115 PHE A O 1
ATOM 931 N N . GLU A 1 116 ? 28.184 -14.874 9.319 1.00 67.10 116 GLU A N 1
ATOM 932 C CA . GLU A 1 116 ? 27.879 -13.537 8.775 1.00 69.68 116 GLU A CA 1
ATOM 933 C C . GLU A 1 116 ? 26.783 -13.655 7.726 1.00 66.58 116 GLU A C 1
ATOM 934 O O . GLU A 1 116 ? 25.862 -12.882 7.760 1.00 68.14 116 GLU A O 1
ATOM 940 N N . ALA A 1 117 ? 26.908 -14.622 6.837 1.00 65.72 117 ALA A N 1
ATOM 941 C CA . ALA A 1 117 ? 25.939 -14.780 5.743 1.00 62.15 117 ALA A CA 1
ATOM 942 C C . ALA A 1 117 ? 24.567 -15.143 6.287 1.00 53.00 117 ALA A C 1
ATOM 943 O O . ALA A 1 117 ? 23.607 -14.585 5.833 1.00 57.87 117 ALA A O 1
ATOM 945 N N . VAL A 1 118 ? 24.510 -16.066 7.230 1.00 59.89 118 VAL A N 1
ATOM 946 C CA . VAL A 1 118 ? 23.194 -16.498 7.766 1.00 61.21 118 VAL A CA 1
ATOM 947 C C . VAL A 1 118 ? 22.532 -15.306 8.444 1.00 66.36 118 VAL A C 1
ATOM 948 O O . VAL A 1 118 ? 21.369 -15.078 8.196 1.00 65.33 118 VAL A O 1
ATOM 952 N N . GLU A 1 119 ? 23.285 -14.549 9.232 1.00 70.87 119 GLU A N 1
ATOM 953 C CA . GLU A 1 119 ? 22.714 -13.369 9.923 1.00 69.36 119 GLU A CA 1
ATOM 954 C C . GLU A 1 119 ? 22.135 -12.431 8.878 1.00 64.69 119 GLU A C 1
ATOM 955 O O . GLU A 1 119 ? 21.033 -11.992 9.051 1.00 70.86 119 GLU A O 1
ATOM 961 N N . LYS A 1 120 ? 22.883 -12.142 7.836 1.00 63.99 120 LYS A N 1
ATOM 962 C CA . LYS A 1 120 ? 22.314 -11.280 6.793 1.00 62.40 120 LYS A CA 1
ATOM 963 C C . LYS A 1 120 ? 21.077 -11.977 6.236 1.00 70.05 120 LYS A C 1
ATOM 964 O O . LYS A 1 120 ? 20.082 -11.307 6.103 1.00 70.65 120 LYS A O 1
ATOM 970 N N . ALA A 1 121 ? 21.123 -13.296 6.035 1.00 67.00 121 ALA A N 1
ATOM 971 C CA . ALA A 1 121 ? 19.962 -13.959 5.441 1.00 63.38 121 ALA A CA 1
ATOM 972 C C . ALA A 1 121 ? 18.762 -13.946 6.387 1.00 68.34 121 ALA A C 1
ATOM 973 O O . ALA A 1 121 ? 17.625 -13.744 5.947 1.00 63.09 121 ALA A O 1
ATOM 975 N N . ILE A 1 122 ? 18.987 -14.188 7.687 1.00 67.66 122 ILE A N 1
ATOM 976 C CA . ILE A 1 122 ? 17.893 -14.096 8.653 1.00 72.88 122 ILE A CA 1
ATOM 977 C C . ILE A 1 122 ? 17.298 -12.695 8.608 1.00 80.82 122 ILE A C 1
ATOM 978 O O . ILE A 1 122 ? 16.077 -12.495 8.599 1.00 80.70 122 ILE A O 1
ATOM 983 N N . HIS A 1 123 ? 18.170 -11.690 8.574 1.00 81.56 123 HIS A N 1
ATOM 984 C CA . HIS A 1 123 ? 17.691 -10.311 8.507 1.00 79.81 123 HIS A CA 1
ATOM 985 C C . HIS A 1 123 ? 16.877 -10.056 7.250 1.00 84.35 123 HIS A C 1
ATOM 986 O O . HIS A 1 123 ? 15.766 -9.520 7.320 1.00 89.14 123 HIS A O 1
ATOM 993 N N . VAL A 1 124 ? 17.423 -10.418 6.087 1.00 83.51 124 VAL A N 1
ATOM 994 C CA . VAL A 1 124 ? 16.696 -10.218 4.837 1.00 82.10 124 VAL A CA 1
ATOM 995 C C . VAL A 1 124 ? 15.334 -10.886 4.905 1.00 83.20 124 VAL A C 1
ATOM 996 O O . VAL A 1 124 ? 14.355 -10.389 4.334 1.00 94.23 124 VAL A O 1
ATOM 1000 N N . SER A 1 125 ? 15.237 -11.990 5.648 1.00 85.48 125 SER A N 1
ATOM 1001 C CA . SER A 1 125 ? 13.981 -12.718 5.773 1.00 86.47 125 SER A CA 1
ATOM 1002 C C . SER A 1 125 ? 12.921 -11.884 6.489 1.00 89.96 125 SER A C 1
ATOM 1003 O O . SER A 1 125 ? 11.765 -11.839 6.057 1.00 95.80 125 SER A O 1
ATOM 1006 N N . GLU A 1 126 ? 13.294 -11.214 7.586 1.00 94.01 126 GLU A N 1
ATOM 1007 C CA . GLU A 1 126 ? 12.345 -10.353 8.294 1.00 97.14 126 GLU A CA 1
ATOM 1008 C C . GLU A 1 126 ? 11.888 -9.179 7.439 1.00 99.99 126 GLU A C 1
ATOM 1009 O O . GLU A 1 126 ? 10.734 -8.749 7.545 1.00 107.82 126 GLU A O 1
ATOM 1015 N N . GLN A 1 127 ? 12.772 -8.653 6.583 1.00 100.80 127 GLN A N 1
ATOM 1016 C CA . GLN A 1 127 ? 12.438 -7.489 5.762 1.00 102.13 127 GLN A CA 1
ATOM 1017 C C . GLN A 1 127 ? 11.284 -7.747 4.809 1.00 107.47 127 GLN A C 1
ATOM 1018 O O . GLN A 1 127 ? 10.508 -6.828 4.522 1.00 113.74 127 GLN A O 1
ATOM 1024 N N . LYS A 1 128 ? 11.189 -8.951 4.263 1.00 105.45 128 LYS A N 1
ATOM 1025 C CA . LYS A 1 128 ? 10.119 -9.264 3.331 1.00 111.92 128 LYS A CA 1
ATOM 1026 C C . LYS A 1 128 ? 8.979 -10.027 3.986 1.00 113.64 128 LYS A C 1
ATOM 1027 O O . LYS A 1 128 ? 7.994 -10.338 3.309 1.00 116.58 128 LYS A O 1
ATOM 1033 N N . GLU A 1 129 ? 9.084 -10.329 5.280 1.00 108.10 129 GLU A N 1
ATOM 1034 C CA . GLU A 1 129 ? 7.921 -10.775 6.031 1.00 113.19 129 GLU A CA 1
ATOM 1035 C C . GLU A 1 129 ? 6.974 -9.629 6.355 1.00 119.09 129 GLU A C 1
ATOM 1036 O O . GLU A 1 129 ? 5.783 -9.876 6.574 1.00 120.64 129 GLU A O 1
ATOM 1042 N N . ARG A 1 130 ? 7.476 -8.392 6.390 1.00 118.39 130 ARG A N 1
ATOM 1043 C CA . ARG A 1 130 ? 6.684 -7.213 6.731 1.00 120.35 130 ARG A CA 1
ATOM 1044 C C . ARG A 1 130 ? 6.039 -6.551 5.522 1.00 122.29 130 ARG A C 1
ATOM 1045 O O . ARG A 1 130 ? 5.440 -5.480 5.667 1.00 124.24 130 ARG A O 1
ATOM 1053 N N . GLU A 1 131 ? 6.149 -7.149 4.341 1.00 124.14 131 GLU A N 1
ATOM 1054 C CA . GLU A 1 131 ? 5.527 -6.600 3.135 1.00 126.30 131 GLU A CA 1
ATOM 1055 C C . GLU A 1 131 ? 4.280 -7.390 2.743 1.00 128.47 131 GLU A C 1
ATOM 1056 O O . GLU A 1 131 ? 4.075 -7.789 1.596 1.00 128.59 131 GLU A O 1
ATOM 1062 N N . ARG A 1 132 ? 3.438 -7.617 3.755 1.00 127.09 132 ARG A N 1
ATOM 1063 C CA A ARG A 1 132 ? 2.133 -8.239 3.582 0.61 125.37 132 ARG A CA 1
ATOM 1064 C CA B ARG A 1 132 ? 2.132 -8.238 3.593 0.39 125.35 132 ARG A CA 1
ATOM 1065 C C . ARG A 1 132 ? 0.983 -7.238 3.637 1.00 126.63 132 ARG A C 1
ATOM 1066 O O . ARG A 1 132 ? -0.174 -7.638 3.438 1.00 128.04 132 ARG A O 1
ATOM 1081 N N . VAL A 1 133 ? 1.264 -5.955 3.886 1.00 132.14 133 VAL A N 1
ATOM 1082 C CA . VAL A 1 133 ? 0.216 -4.982 4.226 1.00 133.58 133 VAL A CA 1
ATOM 1083 C C . VAL A 1 133 ? -0.794 -4.786 3.110 1.00 135.16 133 VAL A C 1
ATOM 1084 O O . VAL A 1 133 ? -1.867 -5.410 3.078 1.00 127.42 133 VAL A O 1
ATOM 1088 N N . MET B 1 1 ? 7.203 9.964 -14.507 1.00 141.14 1 MET B N 1
ATOM 1089 C CA . MET B 1 1 ? 7.106 8.671 -13.837 1.00 141.63 1 MET B CA 1
ATOM 1090 C C . MET B 1 1 ? 7.697 7.557 -14.698 1.00 140.17 1 MET B C 1
ATOM 1091 O O . MET B 1 1 ? 8.077 6.504 -14.181 1.00 140.17 1 MET B O 1
ATOM 1096 N N . HIS B 1 2 ? 7.771 7.792 -16.011 1.00 136.14 2 HIS B N 1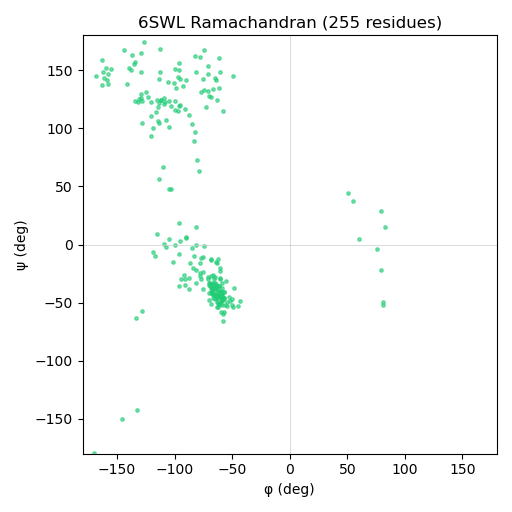
ATOM 1097 C CA . HIS B 1 2 ? 8.349 6.832 -16.946 1.00 131.99 2 HIS B CA 1
ATOM 1098 C C . HIS B 1 2 ? 9.689 7.282 -17.513 1.00 128.42 2 HIS B C 1
ATOM 1099 O O . HIS B 1 2 ? 10.275 6.557 -18.323 1.00 125.31 2 HIS B O 1
ATOM 1106 N N . GLU B 1 3 ? 10.195 8.448 -17.123 1.00 124.39 3 GLU B N 1
ATOM 1107 C CA . GLU B 1 3 ? 11.552 8.845 -17.484 1.00 115.56 3 GLU B CA 1
ATOM 1108 C C . GLU B 1 3 ? 12.417 8.693 -16.242 1.00 115.83 3 GLU B C 1
ATOM 1109 O O . GLU B 1 3 ? 12.384 9.533 -15.338 1.00 117.47 3 GLU B O 1
ATOM 1115 N N . LYS B 1 4 ? 13.167 7.600 -16.187 1.00 108.24 4 LYS B N 1
ATOM 1116 C CA . LYS B 1 4 ? 14.185 7.395 -15.174 1.00 103.86 4 LYS B CA 1
ATOM 1117 C C . LYS B 1 4 ? 15.548 7.406 -15.853 1.00 97.07 4 LYS B C 1
ATOM 1118 O O . LYS B 1 4 ? 15.671 7.031 -17.020 1.00 99.76 4 LYS B O 1
ATOM 1124 N N . THR B 1 5 ? 16.571 7.869 -15.139 1.00 88.48 5 THR B N 1
ATOM 1125 C CA . THR B 1 5 ? 17.868 8.071 -15.770 1.00 89.28 5 THR B CA 1
ATOM 1126 C C . THR B 1 5 ? 18.789 6.873 -15.546 1.00 87.63 5 THR B C 1
ATOM 1127 O O . THR B 1 5 ? 18.704 6.168 -14.533 1.00 83.82 5 THR B O 1
ATOM 1131 N N . ILE B 1 6 ? 19.676 6.656 -16.517 1.00 81.96 6 ILE B N 1
ATOM 1132 C CA . ILE B 1 6 ? 20.520 5.470 -16.595 1.00 74.53 6 ILE B CA 1
ATOM 1133 C C . ILE B 1 6 ? 21.948 5.920 -16.852 1.00 76.55 6 ILE B C 1
ATOM 1134 O O . ILE B 1 6 ? 22.224 6.586 -17.860 1.00 78.62 6 ILE B O 1
ATOM 1139 N N . LEU B 1 7 ? 22.857 5.530 -15.974 1.00 70.35 7 LEU B N 1
ATOM 1140 C CA . LEU B 1 7 ? 24.232 5.996 -16.040 1.00 70.10 7 LEU B CA 1
ATOM 1141 C C . LEU B 1 7 ? 25.117 4.867 -16.553 1.00 71.32 7 LEU B C 1
ATOM 1142 O O . LEU B 1 7 ? 24.929 3.705 -16.184 1.00 68.72 7 LEU B O 1
ATOM 1147 N N . VAL B 1 8 ? 26.067 5.219 -17.419 1.00 64.73 8 VAL B N 1
ATOM 1148 C CA . VAL B 1 8 ? 26.924 4.278 -18.122 1.00 65.63 8 VAL B CA 1
ATOM 1149 C C . VAL B 1 8 ? 28.367 4.652 -17.833 1.00 67.26 8 VAL B C 1
ATOM 1150 O O . VAL B 1 8 ? 28.731 5.826 -17.944 1.00 77.28 8 VAL B O 1
ATOM 1154 N N . VAL B 1 9 ? 29.189 3.665 -17.454 1.00 63.73 9 VAL B N 1
ATOM 1155 C CA . VAL B 1 9 ? 30.562 3.914 -17.014 1.00 61.91 9 VAL B CA 1
ATOM 1156 C C . VAL B 1 9 ? 31.514 2.919 -17.666 1.00 66.95 9 VAL B C 1
ATOM 1157 O O . VAL B 1 9 ? 31.369 1.702 -17.486 1.00 64.08 9 VAL B O 1
ATOM 1161 N N . ASP B 1 10 ? 32.525 3.434 -18.362 1.00 67.88 10 ASP B N 1
ATOM 1162 C CA . ASP B 1 10 ? 33.569 2.601 -18.945 1.00 76.90 10 ASP B CA 1
ATOM 1163 C C . ASP B 1 10 ? 34.760 3.488 -19.291 1.00 78.06 10 ASP B C 1
ATOM 1164 O O . ASP B 1 10 ? 34.582 4.596 -19.797 1.00 77.60 10 ASP B O 1
ATOM 1169 N N . ASP B 1 11 ? 35.971 3.010 -19.002 1.00 74.65 11 ASP B N 1
ATOM 1170 C CA . ASP B 1 11 ? 37.145 3.823 -19.288 1.00 77.98 11 ASP B CA 1
ATOM 1171 C C . ASP B 1 11 ? 37.522 3.814 -20.768 1.00 85.72 11 ASP B C 1
ATOM 1172 O O . ASP B 1 11 ? 38.283 4.685 -21.203 1.00 89.02 11 ASP B O 1
ATOM 1177 N N . GLU B 1 12 ? 36.998 2.874 -21.558 1.00 84.66 12 GLU B N 1
ATOM 1178 C CA . GLU B 1 12 ? 37.213 2.902 -23.001 1.00 88.98 12 GLU B CA 1
ATOM 1179 C C . GLU B 1 12 ? 36.039 3.584 -23.685 1.00 85.58 12 GLU B C 1
ATOM 1180 O O . GLU B 1 12 ? 34.908 3.095 -23.578 1.00 84.46 12 GLU B O 1
ATOM 1186 N N . PRO B 1 13 ? 36.263 4.681 -24.413 1.00 90.00 13 PRO B N 1
ATOM 1187 C CA . PRO B 1 13 ? 35.128 5.445 -24.961 1.00 90.76 13 PRO B CA 1
ATOM 1188 C C . PRO B 1 13 ? 34.318 4.689 -25.995 1.00 89.76 13 PRO B C 1
ATOM 1189 O O . PRO B 1 13 ? 33.102 4.901 -26.080 1.00 92.00 13 PRO B O 1
ATOM 1193 N N . ARG B 1 14 ? 34.952 3.829 -26.794 1.00 93.37 14 ARG B N 1
ATOM 1194 C CA . ARG B 1 14 ? 34.214 3.056 -27.789 1.00 94.29 14 ARG B CA 1
ATOM 1195 C C . ARG B 1 14 ? 33.110 2.245 -27.126 1.00 87.00 14 ARG B C 1
ATOM 1196 O O . ARG B 1 14 ? 31.928 2.388 -27.453 1.00 84.19 14 ARG B O 1
ATOM 1204 N N . ALA B 1 15 ? 33.486 1.389 -26.178 1.00 88.69 15 ALA B N 1
ATOM 1205 C CA . ALA B 1 15 ? 32.486 0.672 -25.396 1.00 90.30 15 ALA B CA 1
ATOM 1206 C C . ALA B 1 15 ? 31.589 1.641 -24.645 1.00 88.52 15 ALA B C 1
ATOM 1207 O O . ALA B 1 15 ? 30.374 1.439 -24.565 1.00 86.96 15 ALA B O 1
ATOM 1209 N N . ARG B 1 16 ? 32.175 2.710 -24.106 1.00 88.05 16 ARG B N 1
ATOM 1210 C CA . ARG B 1 16 ? 31.416 3.686 -23.336 1.00 89.18 16 ARG B CA 1
ATOM 1211 C C . ARG B 1 16 ? 30.307 4.301 -24.181 1.00 86.69 16 ARG B C 1
ATOM 1212 O O . ARG B 1 16 ? 29.123 4.213 -23.842 1.00 83.71 16 ARG B O 1
ATOM 1220 N N . GLU B 1 17 ? 30.674 4.908 -25.304 1.00 88.41 17 GLU B N 1
ATOM 1221 C CA . GLU B 1 17 ? 29.687 5.607 -26.110 1.00 87.04 17 GLU B CA 1
ATOM 1222 C C . GLU B 1 17 ? 28.905 4.666 -27.009 1.00 85.88 17 GLU B C 1
ATOM 1223 O O . GLU B 1 17 ? 27.789 5.004 -27.411 1.00 90.36 17 GLU B O 1
ATOM 1229 N N . GLY B 1 18 ? 29.447 3.487 -27.308 1.00 88.12 18 GLY B N 1
ATOM 1230 C CA . GLY B 1 18 ? 28.651 2.473 -27.982 1.00 93.71 18 GLY B CA 1
ATOM 1231 C C . GLY B 1 18 ? 27.421 2.075 -27.185 1.00 92.35 18 GLY B C 1
ATOM 1232 O O . GLY B 1 18 ? 26.327 1.935 -27.737 1.00 91.58 18 GLY B O 1
ATOM 1233 N N . MET B 1 19 ? 27.580 1.911 -25.871 1.00 87.93 19 MET B N 1
ATOM 1234 C CA . MET B 1 19 ? 26.449 1.526 -25.034 1.00 86.19 19 MET B CA 1
ATOM 1235 C C . MET B 1 19 ? 25.381 2.603 -25.001 1.00 90.34 19 MET B C 1
ATOM 1236 O O . MET B 1 19 ? 24.185 2.298 -24.937 1.00 89.39 19 MET B O 1
ATOM 1241 N N . LYS B 1 20 ? 25.796 3.872 -24.998 1.00 95.07 20 LYS B N 1
ATOM 1242 C CA . LYS B 1 20 ? 24.837 4.971 -24.938 1.00 92.00 20 LYS B CA 1
ATOM 1243 C C . LYS B 1 20 ? 23.936 4.967 -26.164 1.00 90.55 20 LYS B C 1
ATOM 1244 O O . LYS B 1 20 ? 22.706 5.010 -26.043 1.00 92.08 20 LYS B O 1
ATOM 1250 N N . ARG B 1 21 ? 24.538 4.901 -27.356 1.00 91.36 21 ARG B N 1
ATOM 1251 C CA . ARG B 1 21 ? 23.761 4.865 -28.593 1.00 95.54 21 ARG B CA 1
ATOM 1252 C C . ARG B 1 21 ? 22.848 3.649 -28.617 1.00 95.27 21 ARG B C 1
ATOM 1253 O O . ARG B 1 21 ? 21.641 3.762 -28.868 1.00 100.68 21 ARG B O 1
ATOM 1261 N N . LEU B 1 22 ? 23.422 2.474 -28.367 1.00 92.65 22 LEU B N 1
ATOM 1262 C CA . LEU B 1 22 ? 22.661 1.260 -28.104 1.00 92.46 22 LEU B CA 1
ATOM 1263 C C . LEU B 1 22 ? 21.494 1.517 -27.155 1.00 92.83 22 LEU B C 1
ATOM 1264 O O . LEU B 1 22 ? 20.354 1.113 -27.411 1.00 94.17 22 LEU B O 1
ATOM 1269 N N . LEU B 1 23 ? 21.769 2.199 -26.048 1.00 90.98 23 LEU B N 1
ATOM 1270 C CA . LEU B 1 23 ? 20.734 2.434 -25.056 1.0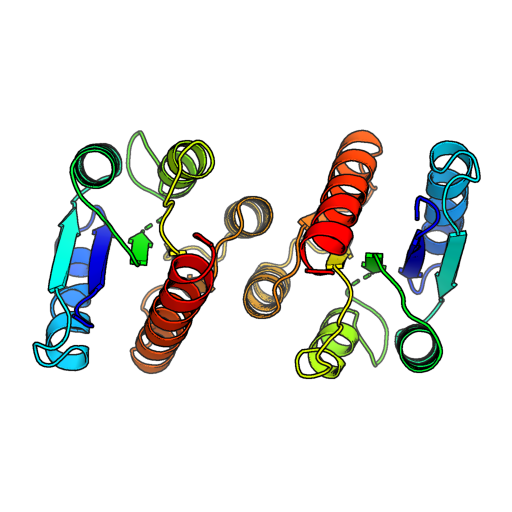0 94.02 23 LEU B CA 1
ATOM 1271 C C . LEU B 1 23 ? 19.755 3.509 -25.507 1.00 98.52 23 LEU B C 1
ATOM 1272 O O . LEU B 1 23 ? 18.551 3.396 -25.251 1.00 97.81 23 LEU B O 1
ATOM 1277 N N . GLU B 1 24 ? 20.246 4.555 -26.174 1.00 94.90 24 GLU B N 1
ATOM 1278 C CA . GLU B 1 24 ? 19.360 5.649 -26.558 1.00 100.11 24 GLU B CA 1
ATOM 1279 C C . GLU B 1 24 ? 18.362 5.212 -27.626 1.00 100.62 24 GLU B C 1
ATOM 1280 O O . GLU B 1 24 ? 17.149 5.404 -27.468 1.00 101.87 24 GLU B O 1
ATOM 1286 N N . LYS B 1 25 ? 18.844 4.607 -28.712 1.00 98.13 25 LYS B N 1
ATOM 1287 C CA . LYS B 1 25 ? 17.894 4.177 -29.731 1.00 103.11 25 LYS B CA 1
ATOM 1288 C C . LYS B 1 25 ? 17.100 2.938 -29.320 1.00 103.36 25 LYS B C 1
ATOM 1289 O O . LYS B 1 25 ? 16.248 2.493 -30.100 1.00 103.70 25 LYS B O 1
ATOM 1295 N N . TRP B 1 26 ? 17.354 2.382 -28.131 1.00 99.19 26 TRP B N 1
ATOM 1296 C CA . TRP B 1 26 ? 16.418 1.480 -27.466 1.00 99.66 26 TRP B CA 1
ATOM 1297 C C . TRP B 1 26 ? 15.546 2.194 -26.441 1.00 102.58 26 TRP B C 1
ATOM 1298 O O . TRP B 1 26 ? 14.374 1.834 -26.278 1.00 102.26 26 TRP B O 1
ATOM 1309 N N . ALA B 1 27 ? 16.096 3.194 -25.743 1.00 102.93 27 ALA B N 1
ATOM 1310 C CA . ALA B 1 27 ? 15.321 3.945 -24.763 1.00 103.19 27 ALA B CA 1
ATOM 1311 C C . ALA B 1 27 ? 14.132 4.652 -25.389 1.00 104.90 27 ALA B C 1
ATOM 1312 O O . ALA B 1 27 ? 13.173 4.967 -24.679 1.00 106.60 27 ALA B O 1
ATOM 1314 N N . SER B 1 28 ? 14.182 4.920 -26.693 1.00 109.09 28 SER B N 1
ATOM 1315 C CA . SER B 1 28 ? 13.087 5.586 -27.396 1.00 113.87 28 SER B CA 1
ATOM 1316 C C . SER B 1 28 ? 12.741 6.911 -26.724 1.00 109.03 28 SER B C 1
ATOM 1317 O O . SER B 1 28 ? 11.572 7.286 -26.603 1.00 112.81 28 SER B O 1
ATOM 1320 N N . GLY B 1 29 ? 13.771 7.608 -26.248 1.00 109.77 29 GLY B N 1
ATOM 1321 C CA . GLY B 1 29 ? 13.592 8.882 -25.578 1.00 107.61 29 GLY B CA 1
ATOM 1322 C C . GLY B 1 29 ? 12.729 8.806 -24.335 1.00 109.03 29 GLY B C 1
ATOM 1323 O O . GLY B 1 29 ? 12.431 9.837 -23.723 1.00 109.77 29 GLY B O 1
ATOM 1324 N N . LYS B 1 30 ? 12.321 7.589 -23.954 1.00 107.93 30 LYS B N 1
ATOM 1325 C CA . LYS B 1 30 ? 11.496 7.376 -22.772 1.00 108.14 30 LYS B CA 1
ATOM 1326 C C . LYS B 1 30 ? 12.289 7.455 -21.480 1.00 109.23 30 LYS B C 1
ATOM 1327 O O . LYS B 1 30 ? 11.685 7.513 -20.406 1.00 112.07 30 LYS B O 1
ATOM 1329 N N . HIS B 1 31 ? 13.617 7.456 -21.560 1.00 105.13 31 HIS B N 1
ATOM 1330 C CA . HIS B 1 31 ? 14.469 7.576 -20.391 1.00 104.95 31 HIS B CA 1
ATOM 1331 C C . HIS B 1 31 ? 15.595 8.541 -20.710 1.00 101.15 31 HIS B C 1
ATOM 1332 O O . HIS B 1 31 ? 15.856 8.852 -21.872 1.00 105.11 31 HIS B O 1
ATOM 1339 N N . ARG B 1 32 ? 16.252 9.028 -19.663 1.00 100.05 32 ARG B N 1
ATOM 1340 C CA . ARG B 1 32 ? 17.436 9.862 -19.808 1.00 97.20 32 ARG B CA 1
ATOM 1341 C C . ARG B 1 32 ? 18.670 8.995 -19.613 1.00 96.75 32 ARG B C 1
ATOM 1342 O O . ARG B 1 32 ? 18.722 8.181 -18.686 1.00 95.79 32 ARG B O 1
ATOM 1350 N N . ILE B 1 33 ? 19.653 9.164 -20.487 1.00 90.35 33 ILE B N 1
ATOM 1351 C CA . ILE B 1 33 ? 20.800 8.272 -20.557 1.00 88.25 33 ILE B CA 1
ATOM 1352 C C . ILE B 1 33 ? 22.061 9.120 -20.535 1.00 88.56 33 ILE B C 1
ATOM 1353 O O . ILE B 1 33 ? 22.214 10.032 -21.355 1.00 94.76 33 ILE B O 1
ATOM 1358 N N . ILE B 1 34 ? 22.966 8.825 -19.609 1.00 82.94 34 ILE B N 1
ATOM 1359 C CA . ILE B 1 34 ? 24.169 9.627 -19.442 1.00 83.90 34 ILE B CA 1
ATOM 1360 C C . ILE B 1 34 ? 25.378 8.718 -19.279 1.00 78.28 34 ILE B C 1
ATOM 1361 O O . ILE B 1 34 ? 25.267 7.565 -18.854 1.00 79.67 34 ILE B O 1
ATOM 1366 N N . THR B 1 35 ? 26.539 9.246 -19.627 1.00 75.50 35 THR B N 1
ATOM 1367 C CA . THR B 1 35 ? 27.772 8.483 -19.675 1.00 75.44 35 THR B CA 1
ATOM 1368 C C . THR B 1 35 ? 28.727 8.972 -18.595 1.00 76.35 35 THR B C 1
ATOM 1369 O O . THR B 1 35 ? 28.520 10.019 -17.977 1.00 76.82 35 THR B O 1
ATOM 1373 N N . ALA B 1 36 ? 29.782 8.194 -18.371 1.00 70.12 36 ALA B N 1
ATOM 1374 C CA . ALA B 1 36 ? 30.902 8.639 -17.552 1.00 71.82 36 ALA B CA 1
ATOM 1375 C C . ALA B 1 36 ? 32.119 7.811 -17.921 1.00 75.80 36 ALA B C 1
ATOM 1376 O O . ALA B 1 36 ? 31.999 6.632 -18.259 1.00 74.85 36 ALA B O 1
ATOM 1378 N N . ALA B 1 37 ? 33.291 8.443 -17.851 1.00 75.52 37 ALA B N 1
ATOM 1379 C CA . ALA B 1 37 ? 34.525 7.857 -18.356 1.00 77.52 37 ALA B CA 1
ATOM 1380 C C . ALA B 1 37 ? 35.406 7.264 -17.267 1.00 75.14 37 ALA B C 1
ATOM 1381 O O . ALA B 1 37 ? 36.324 6.502 -17.585 1.00 78.45 37 ALA B O 1
ATOM 1383 N N . ASN B 1 38 ? 35.151 7.583 -16.003 1.00 75.47 38 ASN B N 1
ATOM 1384 C CA . ASN B 1 38 ? 35.976 7.106 -14.901 1.00 81.90 38 ASN B CA 1
ATOM 1385 C C . ASN B 1 38 ? 35.083 6.829 -13.692 1.00 78.33 38 ASN B C 1
ATOM 1386 O O . ASN B 1 38 ? 33.907 7.207 -13.654 1.00 70.46 38 ASN B O 1
ATOM 1391 N N . GLY B 1 39 ? 35.650 6.144 -12.699 1.00 77.61 39 GLY B N 1
ATOM 1392 C CA . GLY B 1 39 ? 34.937 5.972 -11.447 1.00 73.73 39 GLY B CA 1
ATOM 1393 C C . GLY B 1 39 ? 34.668 7.282 -10.731 1.00 73.74 39 GLY B C 1
ATOM 1394 O O . GLY B 1 39 ? 33.617 7.449 -10.105 1.00 69.12 39 GLY B O 1
ATOM 1395 N N . GLN B 1 40 ? 35.601 8.236 -10.818 1.00 76.56 40 GLN B N 1
ATOM 1396 C CA . GLN B 1 40 ? 35.400 9.507 -10.128 1.00 73.64 40 GLN B CA 1
ATOM 1397 C C . GLN B 1 40 ? 34.202 10.263 -10.686 1.00 68.82 40 GLN B C 1
ATOM 1398 O O . GLN B 1 40 ? 33.375 10.774 -9.915 1.00 69.56 40 GLN B O 1
ATOM 1404 N N . GLU B 1 41 ? 34.076 10.328 -12.019 1.00 67.00 41 GLU B N 1
ATOM 1405 C CA . GLU B 1 41 ? 32.951 11.056 -12.616 1.00 73.92 41 GLU B CA 1
ATOM 1406 C C . GLU B 1 41 ? 31.617 10.464 -12.196 1.00 71.93 41 GLU B C 1
ATOM 1407 O O . GLU B 1 41 ? 30.657 11.203 -11.950 1.00 77.53 41 GLU B O 1
ATOM 1413 N N . ALA B 1 42 ? 31.529 9.128 -12.143 1.00 68.60 42 ALA B N 1
ATOM 1414 C CA . ALA B 1 42 ? 30.242 8.494 -11.885 1.00 69.62 42 ALA B CA 1
ATOM 1415 C C . ALA B 1 42 ? 29.764 8.810 -10.487 1.00 67.13 42 ALA B C 1
ATOM 1416 O O . ALA B 1 42 ? 28.585 9.113 -10.287 1.00 71.67 42 ALA B O 1
ATOM 1418 N N . LEU B 1 43 ? 30.674 8.764 -9.513 1.00 68.94 43 LEU B N 1
ATOM 1419 C CA . LEU B 1 43 ? 30.323 9.149 -8.150 1.00 75.40 43 LEU B CA 1
ATOM 1420 C C . LEU B 1 43 ? 29.834 10.586 -8.095 1.00 72.97 43 LEU B C 1
ATOM 1421 O O . LEU B 1 43 ? 28.820 10.877 -7.453 1.00 74.85 43 LEU B O 1
ATOM 1426 N N . ASP B 1 44 ? 30.527 11.496 -8.783 1.00 77.72 44 ASP B N 1
ATOM 1427 C CA . ASP B 1 44 ? 30.074 12.884 -8.821 1.00 82.56 44 ASP B CA 1
ATOM 1428 C C . ASP B 1 44 ? 28.646 12.996 -9.353 1.00 82.70 44 ASP B C 1
ATOM 1429 O O . ASP B 1 44 ? 27.809 13.693 -8.771 1.00 81.37 44 ASP B O 1
ATOM 1434 N N . ILE B 1 45 ? 28.344 12.302 -10.455 1.00 78.21 45 ILE B N 1
ATOM 1435 C CA . ILE B 1 45 ? 26.986 12.330 -10.993 1.00 79.67 45 ILE B CA 1
ATOM 1436 C C . ILE B 1 45 ? 25.995 11.696 -10.020 1.00 83.97 45 ILE B C 1
ATOM 1437 O O . ILE B 1 45 ? 24.864 12.176 -9.867 1.00 87.13 45 ILE B O 1
ATOM 1442 N N . LEU B 1 46 ? 26.398 10.611 -9.346 1.00 80.05 46 LEU B N 1
ATOM 1443 C CA . LEU B 1 46 ? 25.492 9.938 -8.415 1.00 82.93 46 LEU B CA 1
ATOM 1444 C C . LEU B 1 46 ? 25.260 10.760 -7.154 1.00 82.07 46 LEU B C 1
ATOM 1445 O O . LEU B 1 46 ? 24.215 10.619 -6.509 1.00 84.49 46 LEU B O 1
ATOM 1450 N N . ARG B 1 47 ? 26.232 11.594 -6.774 1.00 85.09 47 ARG B N 1
ATOM 1451 C CA . ARG B 1 47 ? 26.031 12.545 -5.682 1.00 91.29 47 ARG B CA 1
ATOM 1452 C C . ARG B 1 47 ? 24.940 13.551 -6.032 1.00 95.70 47 ARG B C 1
ATOM 1453 O O . ARG B 1 47 ? 24.014 13.789 -5.244 1.00 99.24 47 ARG B O 1
ATOM 1461 N N . GLN B 1 48 ? 25.035 14.147 -7.222 1.00 93.54 48 GLN B N 1
ATOM 1462 C CA . GLN B 1 48 ? 24.231 15.296 -7.614 1.00 95.81 48 GLN B CA 1
ATOM 1463 C C . GLN B 1 48 ? 22.996 14.919 -8.422 1.00 97.65 48 GLN B C 1
ATOM 1464 O O . GLN B 1 48 ? 22.424 15.784 -9.091 1.00 101.84 48 GLN B O 1
ATOM 1470 N N . GLU B 1 49 ? 22.569 13.660 -8.380 1.00 96.90 49 GLU B N 1
ATOM 1471 C CA . GLU B 1 49 ? 21.442 13.272 -9.214 1.00 96.36 49 GLU B CA 1
ATOM 1472 C C . GLU B 1 49 ? 20.956 11.901 -8.787 1.00 96.51 49 GLU B C 1
ATOM 1473 O O . GLU B 1 49 ? 21.755 11.042 -8.398 1.00 95.20 49 GLU B O 1
ATOM 1479 N N . ARG B 1 50 ? 19.644 11.699 -8.877 1.00 96.73 50 ARG B N 1
ATOM 1480 C CA . ARG B 1 50 ? 19.070 10.385 -8.602 1.00 101.52 50 ARG B CA 1
ATOM 1481 C C . ARG B 1 50 ? 19.178 9.539 -9.861 1.00 95.29 50 ARG B C 1
ATOM 1482 O O . ARG B 1 50 ? 18.293 9.531 -10.717 1.00 95.90 50 ARG B O 1
ATOM 1490 N N . VAL B 1 51 ? 20.306 8.841 -9.979 1.00 92.94 51 VAL B N 1
ATOM 1491 C CA . VAL B 1 51 ? 20.449 7.780 -10.965 1.00 88.50 51 VAL B CA 1
ATOM 1492 C C . VAL B 1 51 ? 19.579 6.603 -10.549 1.00 84.77 51 VAL B C 1
ATOM 1493 O O . VAL B 1 51 ? 19.649 6.139 -9.405 1.00 87.65 51 VAL B O 1
ATOM 1497 N N . HIS B 1 52 ? 18.741 6.128 -11.466 1.00 78.77 52 HIS B N 1
ATOM 1498 C CA . HIS B 1 52 ? 17.888 4.987 -11.149 1.00 82.96 52 HIS B CA 1
ATOM 1499 C C . HIS B 1 52 ? 18.536 3.656 -11.493 1.00 77.64 52 HIS B C 1
ATOM 1500 O O . HIS B 1 52 ? 18.333 2.671 -10.779 1.00 78.94 52 HIS B O 1
ATOM 1507 N N . VAL B 1 53 ? 19.311 3.606 -12.567 1.00 74.65 53 VAL B N 1
ATOM 1508 C CA . VAL B 1 53 ? 19.978 2.395 -13.012 1.00 71.97 53 VAL B CA 1
ATOM 1509 C C . VAL B 1 53 ? 21.434 2.745 -13.256 1.00 72.84 53 VAL B C 1
ATOM 1510 O O . VAL B 1 53 ? 21.731 3.687 -14.003 1.00 74.05 53 VAL B O 1
ATOM 1514 N N . LEU B 1 54 ? 22.335 2.004 -12.622 1.00 65.95 54 LEU B N 1
ATOM 1515 C CA . LEU B 1 54 ? 23.769 2.185 -12.790 1.00 58.88 54 LEU B CA 1
ATOM 1516 C C . LEU B 1 54 ? 24.301 1.000 -13.576 1.00 68.81 54 LEU B C 1
ATOM 1517 O O . LEU B 1 54 ? 24.187 -0.145 -13.132 1.00 65.11 54 LEU B O 1
ATOM 1522 N N . LEU B 1 55 ? 24.907 1.276 -14.720 1.00 64.67 55 LEU B N 1
ATOM 1523 C CA . LEU B 1 55 ? 25.450 0.252 -15.596 1.00 61.42 55 LEU B CA 1
ATOM 1524 C C . LEU B 1 55 ? 26.936 0.527 -15.753 1.00 67.59 55 LEU B C 1
ATOM 1525 O O . LEU B 1 55 ? 27.323 1.518 -16.388 1.00 68.45 55 LEU B O 1
ATOM 1530 N N . THR B 1 56 ? 27.778 -0.332 -15.186 1.00 64.20 56 THR B N 1
ATOM 1531 C CA . THR B 1 56 ? 29.179 0.039 -15.157 1.00 61.29 56 THR B CA 1
ATOM 1532 C C . THR B 1 56 ? 30.185 -1.065 -15.293 1.00 63.93 56 THR B C 1
ATOM 1533 O O . THR B 1 56 ? 29.981 -2.191 -14.839 1.00 65.17 56 THR B O 1
ATOM 1549 N N . ILE B 1 58 ? 33.953 -2.771 -14.540 1.00 59.58 58 ILE B N 1
ATOM 1550 C CA . ILE B 1 58 ? 34.586 -3.136 -13.296 1.00 58.89 58 ILE B CA 1
ATOM 1551 C C . ILE B 1 58 ? 36.032 -2.638 -13.277 1.00 68.46 58 ILE B C 1
ATOM 1552 O O . ILE B 1 58 ? 36.372 -1.803 -12.449 1.00 61.74 58 ILE B O 1
ATOM 1557 N N . ARG B 1 59 ? 36.871 -3.137 -14.193 1.00 64.62 59 ARG B N 1
ATOM 1558 C CA . ARG B 1 59 ? 38.312 -2.889 -14.133 1.00 71.45 59 ARG B CA 1
ATOM 1559 C C . ARG B 1 59 ? 38.595 -1.524 -14.738 1.00 72.36 59 ARG B C 1
ATOM 1560 O O . ARG B 1 59 ? 38.686 -1.372 -15.959 1.00 70.28 59 ARG B O 1
ATOM 1568 N N . MET B 1 60 ? 38.707 -0.522 -13.876 1.00 76.81 60 MET B N 1
ATOM 1569 C CA . MET B 1 60 ? 39.050 0.837 -14.255 1.00 78.38 60 MET B CA 1
ATOM 1570 C C . MET B 1 60 ? 40.188 1.314 -13.368 1.00 81.53 60 MET B C 1
ATOM 1571 O O . MET B 1 60 ? 40.290 0.894 -12.210 1.00 79.38 60 MET B O 1
ATOM 1576 N N . PRO B 1 61 ? 41.062 2.174 -13.891 1.00 84.61 61 PRO B N 1
ATOM 1577 C CA . PRO B 1 61 ? 42.220 2.619 -13.098 1.00 85.92 61 PRO B CA 1
ATOM 1578 C C . PRO B 1 61 ? 41.784 3.395 -11.863 1.00 84.21 61 PRO B C 1
ATOM 1579 O O . PRO B 1 61 ? 41.016 4.358 -11.948 1.00 81.02 61 PRO B O 1
ATOM 1583 N N . GLU B 1 62 ? 42.241 2.913 -10.702 1.00 81.45 62 GLU B N 1
ATOM 1584 C CA . GLU B 1 62 ? 42.157 3.575 -9.405 1.00 81.27 62 GLU B CA 1
ATOM 1585 C C . GLU B 1 62 ? 40.806 3.426 -8.727 1.00 82.91 62 GLU B C 1
ATOM 1586 O O . GLU B 1 62 ? 40.744 3.092 -7.538 1.00 84.48 62 GLU B O 1
ATOM 1592 N N . ILE B 1 63 ? 39.721 3.704 -9.434 1.00 82.09 63 ILE B N 1
ATOM 1593 C CA . ILE B 1 63 ? 38.382 3.487 -8.891 1.00 76.53 63 ILE B CA 1
ATOM 1594 C C . ILE B 1 63 ? 37.667 2.512 -9.817 1.00 73.22 63 ILE B C 1
ATOM 1595 O O . ILE B 1 63 ? 37.045 2.903 -10.806 1.00 71.93 63 ILE B O 1
ATOM 1600 N N . THR B 1 64 ? 37.745 1.229 -9.474 1.00 73.72 64 THR B N 1
ATOM 1601 C CA . THR B 1 64 ? 36.968 0.194 -10.126 1.00 66.62 64 THR B CA 1
ATOM 1602 C C . THR B 1 64 ? 35.482 0.445 -9.933 1.00 64.76 64 THR B C 1
ATOM 1603 O O . THR B 1 64 ? 35.064 1.150 -9.020 1.00 62.42 64 THR B O 1
ATOM 1607 N N . GLY B 1 65 ? 34.676 -0.185 -10.796 1.00 64.06 65 GLY B N 1
ATOM 1608 C CA . GLY B 1 65 ? 33.234 -0.159 -10.608 1.00 62.96 65 GLY B CA 1
ATOM 1609 C C . GLY B 1 65 ? 32.790 -0.782 -9.297 1.00 57.46 65 GLY B C 1
ATOM 1610 O O . GLY B 1 65 ? 31.759 -0.403 -8.741 1.00 60.39 65 GLY B O 1
ATOM 1611 N N . LEU B 1 66 ? 33.545 -1.746 -8.785 1.00 62.47 66 LEU B N 1
ATOM 1612 C CA . LEU B 1 66 ? 33.213 -2.248 -7.456 1.00 64.36 66 LEU B CA 1
ATOM 1613 C C . LEU B 1 66 ? 33.515 -1.200 -6.386 1.00 68.33 66 LEU B C 1
ATOM 1614 O O . LEU B 1 66 ? 32.800 -1.116 -5.375 1.00 68.35 66 LEU B O 1
ATOM 1619 N N . ASP B 1 67 ? 34.555 -0.383 -6.595 1.00 69.44 67 ASP B N 1
ATOM 1620 C CA . ASP B 1 67 ? 34.802 0.733 -5.684 1.00 64.95 67 ASP B CA 1
ATOM 1621 C C . ASP B 1 67 ? 33.621 1.692 -5.689 1.00 65.16 67 ASP B C 1
ATOM 1622 O O . ASP B 1 67 ? 33.180 2.151 -4.634 1.00 73.28 67 ASP B O 1
ATOM 1627 N N . VAL B 1 68 ? 33.072 1.981 -6.869 1.00 66.72 68 VAL B N 1
ATOM 1628 C CA . VAL B 1 68 ? 31.889 2.837 -6.945 1.00 68.99 68 VAL B CA 1
ATOM 1629 C C . VAL B 1 68 ? 30.756 2.258 -6.107 1.00 71.53 68 VAL B C 1
ATOM 1630 O O . VAL B 1 68 ? 30.051 2.989 -5.403 1.00 73.06 68 VAL B O 1
ATOM 1634 N N . LEU B 1 69 ? 30.575 0.934 -6.160 1.00 68.18 69 LEU B N 1
ATOM 1635 C CA . LEU B 1 69 ? 29.500 0.286 -5.410 1.00 70.43 69 LEU B CA 1
ATOM 1636 C C . LEU B 1 69 ? 29.704 0.393 -3.908 1.00 72.38 69 LEU B C 1
ATOM 1637 O O . LEU B 1 69 ? 28.746 0.631 -3.170 1.00 77.02 69 LEU B O 1
ATOM 1642 N N . GLU B 1 70 ? 30.929 0.168 -3.436 1.00 69.40 70 GLU B N 1
ATOM 1643 C CA . GLU B 1 70 ? 31.187 0.227 -2.003 1.00 76.85 70 GLU B CA 1
ATOM 1644 C C . GLU B 1 70 ? 30.833 1.594 -1.436 1.00 80.74 70 GLU B C 1
ATOM 1645 O O . GLU B 1 70 ? 30.312 1.695 -0.321 1.00 83.26 70 GLU B O 1
ATOM 1651 N N . GLU B 1 71 ? 31.102 2.659 -2.193 1.00 79.28 71 GLU B N 1
ATOM 1652 C CA . GLU B 1 71 ? 30.803 4.001 -1.711 1.00 82.79 71 GLU B CA 1
ATOM 1653 C C . GLU B 1 71 ? 29.310 4.272 -1.593 1.00 82.80 71 GLU B C 1
ATOM 1654 O O . GLU B 1 71 ? 28.931 5.259 -0.955 1.00 91.42 71 GLU B O 1
ATOM 1660 N N . MET B 1 72 ? 28.447 3.430 -2.160 1.00 81.78 72 MET B N 1
ATOM 1661 C CA . MET B 1 72 ? 27.014 3.693 -2.091 1.00 89.46 72 MET B CA 1
ATOM 1662 C C . MET B 1 72 ? 26.216 2.668 -1.301 1.00 93.25 72 MET B C 1
ATOM 1663 O O . MET B 1 72 ? 24.980 2.719 -1.340 1.00 98.30 72 MET B O 1
ATOM 1668 N N . ARG B 1 73 ? 26.854 1.737 -0.598 1.00 90.64 73 ARG B N 1
ATOM 1669 C CA . ARG B 1 73 ? 26.050 0.697 0.028 1.00 97.04 73 ARG B CA 1
ATOM 1670 C C . ARG B 1 73 ? 25.602 1.060 1.44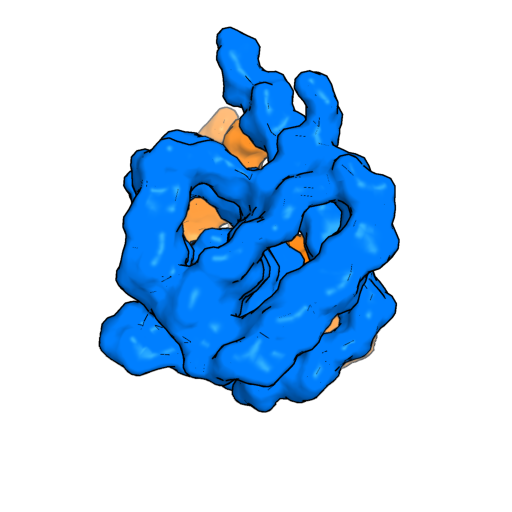0 1.00 96.91 73 ARG B C 1
ATOM 1671 O O . ARG B 1 73 ? 24.997 0.221 2.116 1.00 99.58 73 ARG B O 1
ATOM 1679 N N . GLU B 1 74 ? 25.866 2.285 1.898 1.00 102.04 74 GLU B N 1
ATOM 1680 C CA . GLU B 1 74 ? 25.075 2.871 2.971 1.00 106.86 74 GLU B CA 1
ATOM 1681 C C . GLU B 1 74 ? 24.319 4.120 2.535 1.00 108.35 74 GLU B C 1
ATOM 1682 O O . GLU B 1 74 ? 23.465 4.597 3.292 1.00 110.25 74 GLU B O 1
ATOM 1688 N N . LYS B 1 75 ? 24.593 4.653 1.343 1.00 106.92 75 LYS B N 1
ATOM 1689 C CA . LYS B 1 75 ? 23.694 5.628 0.740 1.00 107.60 75 LYS B CA 1
ATOM 1690 C C . LYS B 1 75 ? 22.324 4.980 0.608 1.00 106.35 75 LYS B C 1
ATOM 1691 O O . LYS B 1 75 ? 22.167 4.006 -0.135 1.00 111.63 75 LYS B O 1
ATOM 1697 N N . ASP B 1 76 ? 21.337 5.505 1.339 1.00 105.82 76 ASP B N 1
ATOM 1698 C CA . ASP B 1 76 ? 20.060 4.811 1.484 1.00 111.98 76 ASP B CA 1
ATOM 1699 C C . ASP B 1 76 ? 19.369 4.603 0.143 1.00 113.98 76 ASP B C 1
ATOM 1700 O O . ASP B 1 76 ? 18.645 3.614 -0.036 1.00 112.29 76 ASP B O 1
ATOM 1705 N N . ASP B 1 77 ? 19.593 5.503 -0.814 1.00 110.28 77 ASP B N 1
ATOM 1706 C CA . ASP B 1 77 ? 18.914 5.403 -2.100 1.00 108.25 77 ASP B CA 1
ATOM 1707 C C . ASP B 1 77 ? 19.896 5.107 -3.232 1.00 105.35 77 ASP B C 1
ATOM 1708 O O . ASP B 1 77 ? 19.972 5.854 -4.217 1.00 101.63 77 ASP B O 1
ATOM 1713 N N . SER B 1 78 ? 20.646 4.015 -3.096 1.00 100.61 78 SER B N 1
ATOM 1714 C CA . SER B 1 78 ? 21.558 3.594 -4.147 1.00 95.40 78 SER B CA 1
ATOM 1715 C C . SER B 1 78 ? 20.773 3.055 -5.344 1.00 83.14 78 SER B C 1
ATOM 1716 O O . SER B 1 78 ? 19.701 2.471 -5.183 1.00 79.01 78 SER B O 1
ATOM 1718 N N . PRO B 1 79 ? 21.275 3.255 -6.558 1.00 78.81 79 PRO B N 1
ATOM 1719 C CA . PRO B 1 79 ? 20.567 2.763 -7.740 1.00 75.28 79 PRO B CA 1
ATOM 1720 C C . PRO B 1 79 ? 20.773 1.274 -7.945 1.00 71.58 79 PRO B C 1
ATOM 1721 O O . PRO B 1 79 ? 21.695 0.660 -7.412 1.00 73.94 79 PRO B O 1
ATOM 1725 N N . ALA B 1 80 ? 19.877 0.697 -8.731 1.00 66.17 80 ALA B N 1
ATOM 1726 C CA . ALA B 1 80 ? 20.034 -0.685 -9.143 1.00 63.99 80 ALA B CA 1
ATOM 1727 C C . ALA B 1 80 ? 21.190 -0.787 -10.129 1.00 65.45 80 ALA B C 1
ATOM 1728 O O . ALA B 1 80 ? 21.274 -0.010 -11.086 1.00 65.81 80 ALA B O 1
ATOM 1730 N N . VAL B 1 81 ? 22.076 -1.752 -9.897 1.00 63.04 81 VAL B N 1
ATOM 1731 C CA . VAL B 1 81 ? 23.362 -1.835 -10.575 1.00 57.50 81 VAL B CA 1
ATOM 1732 C C . VAL B 1 81 ? 23.410 -3.056 -11.474 1.00 65.55 81 VAL B C 1
ATOM 1733 O O . VAL B 1 81 ? 22.921 -4.140 -11.119 1.00 61.19 81 VAL B O 1
ATOM 1737 N N . ILE B 1 82 ? 24.051 -2.872 -12.624 1.00 55.87 82 ILE B N 1
ATOM 1738 C CA . ILE B 1 82 ? 24.416 -3.926 -13.551 1.00 54.58 82 ILE B CA 1
ATOM 1739 C C . ILE B 1 82 ? 25.899 -3.751 -13.833 1.00 60.90 82 ILE B C 1
ATOM 1740 O O . ILE B 1 82 ? 26.324 -2.659 -14.229 1.00 63.24 82 ILE B O 1
ATOM 1745 N N . LEU B 1 83 ? 26.700 -4.791 -13.597 1.00 54.81 83 LEU B N 1
ATOM 1746 C CA . LEU B 1 83 ? 28.098 -4.728 -14.005 1.00 60.26 83 LEU B CA 1
ATOM 1747 C C . LEU B 1 83 ? 28.207 -5.266 -15.422 1.00 61.41 83 LEU B C 1
ATOM 1748 O O . LEU B 1 83 ? 27.465 -6.174 -15.803 1.00 57.06 83 LEU B O 1
ATOM 1753 N N . ILE B 1 84 ? 29.070 -4.633 -16.214 1.00 61.74 84 ILE B N 1
ATOM 1754 C CA . ILE B 1 84 ? 29.491 -5.101 -17.530 1.00 60.83 84 ILE B CA 1
ATOM 1755 C C . ILE B 1 84 ? 31.001 -5.218 -17.479 1.00 69.56 84 ILE B C 1
ATOM 1756 O O . ILE B 1 84 ? 31.685 -4.260 -17.098 1.00 69.22 84 ILE B O 1
ATOM 1761 N N . SER B 1 85 ? 31.530 -6.378 -17.842 1.00 67.08 85 SER B N 1
ATOM 1762 C CA . SER B 1 85 ? 32.974 -6.469 -17.766 1.00 60.51 85 SER B CA 1
ATOM 1763 C C . SER B 1 85 ? 33.484 -7.532 -18.732 1.00 68.55 85 SER B C 1
ATOM 1764 O O . SER B 1 85 ? 32.782 -8.497 -19.052 1.00 65.34 85 SER B O 1
ATOM 1767 N N . ALA B 1 86 ? 34.710 -7.329 -19.204 1.00 65.44 86 ALA B N 1
ATOM 1768 C CA . ALA B 1 86 ? 35.400 -8.337 -19.993 1.00 64.91 86 ALA B CA 1
ATOM 1769 C C . ALA B 1 86 ? 36.052 -9.404 -19.138 1.00 62.17 86 ALA B C 1
ATOM 1770 O O . ALA B 1 86 ? 36.644 -10.333 -19.693 1.00 70.00 86 ALA B O 1
ATOM 1772 N N . TYR B 1 87 ? 35.938 -9.312 -17.822 1.00 58.01 87 TYR B N 1
ATOM 1773 C CA . TYR B 1 87 ? 36.635 -10.207 -16.907 1.00 65.29 87 TYR B CA 1
ATOM 1774 C C . TYR B 1 87 ? 35.678 -11.201 -16.251 1.00 60.63 87 TYR B C 1
ATOM 1775 O O . TYR B 1 87 ? 34.876 -10.802 -15.395 1.00 60.86 87 TYR B O 1
ATOM 1784 N N . PRO B 1 88 ? 35.700 -12.492 -16.630 1.00 60.70 88 PRO B N 1
ATOM 1785 C CA . PRO B 1 88 ? 34.878 -13.510 -15.946 1.00 59.55 88 PRO B CA 1
ATOM 1786 C C . PRO B 1 88 ? 35.517 -13.930 -14.632 1.00 62.43 88 PRO B C 1
ATOM 1787 O O . PRO B 1 88 ? 35.899 -15.091 -14.421 1.00 63.07 88 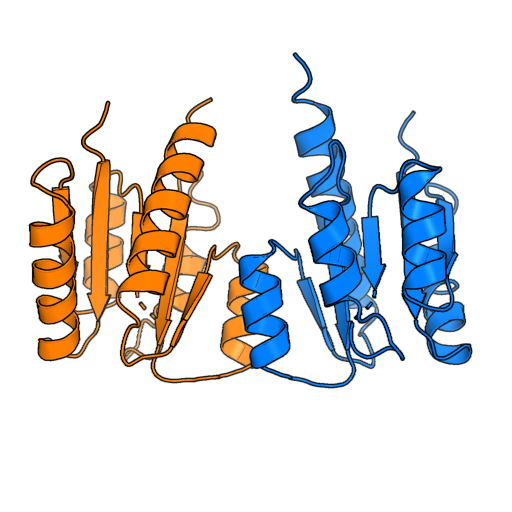PRO B O 1
ATOM 1791 N N . ASP B 1 89 ? 35.626 -12.968 -13.736 1.00 55.84 89 ASP B N 1
ATOM 1792 C CA . ASP B 1 89 ? 36.431 -13.086 -12.539 1.00 56.02 89 ASP B CA 1
ATOM 1793 C C . ASP B 1 89 ? 35.550 -13.512 -11.376 1.00 58.71 89 ASP B C 1
ATOM 1794 O O . ASP B 1 89 ? 34.621 -12.787 -10.989 1.00 56.39 89 ASP B O 1
ATOM 1799 N N . PHE B 1 90 ? 35.855 -14.676 -10.800 1.00 60.42 90 PHE B N 1
ATOM 1800 C CA . PHE B 1 90 ? 35.031 -15.152 -9.701 1.00 58.59 90 PHE B CA 1
ATOM 1801 C C . PHE B 1 90 ? 35.054 -14.189 -8.512 1.00 57.69 90 PHE B C 1
ATOM 1802 O O . PHE B 1 90 ? 34.012 -13.941 -7.894 1.00 57.26 90 PHE B O 1
ATOM 1810 N N . ASP B 1 91 ? 36.227 -13.651 -8.166 1.00 59.80 91 ASP B N 1
ATOM 1811 C CA . ASP B 1 91 ? 36.326 -12.738 -7.023 1.00 57.02 91 ASP B CA 1
ATOM 1812 C C . ASP B 1 91 ? 35.423 -11.523 -7.205 1.00 55.04 91 ASP B C 1
ATOM 1813 O O . ASP B 1 91 ? 34.709 -11.125 -6.281 1.00 61.18 91 ASP B O 1
ATOM 1818 N N . TYR B 1 92 ? 35.472 -10.896 -8.381 1.00 53.58 92 TYR B N 1
ATOM 1819 C CA . TYR B 1 92 ? 34.600 -9.755 -8.649 1.00 55.37 92 TYR B CA 1
ATOM 1820 C C . TYR B 1 92 ? 33.142 -10.145 -8.465 1.00 53.13 92 TYR B C 1
ATOM 1821 O O . TYR B 1 92 ? 32.364 -9.417 -7.835 1.00 53.95 92 TYR B O 1
ATOM 1830 N N . ALA B 1 93 ? 32.756 -11.297 -9.027 1.00 54.64 93 ALA B N 1
ATOM 1831 C CA . ALA B 1 93 ? 31.358 -11.708 -9.005 1.00 51.21 93 ALA B CA 1
ATOM 1832 C C . ALA B 1 93 ? 30.927 -12.014 -7.590 1.00 51.73 93 ALA B C 1
ATOM 1833 O O . ALA B 1 93 ? 29.820 -11.656 -7.183 1.00 53.80 93 ALA B O 1
ATOM 1835 N N . GLN B 1 94 ? 31.817 -12.616 -6.810 1.00 49.64 94 GLN B N 1
ATOM 1836 C CA . GLN B 1 94 ? 31.509 -12.886 -5.422 1.00 52.70 94 GLN B CA 1
ATOM 1837 C C . GLN B 1 94 ? 31.350 -11.599 -4.623 1.00 60.54 94 GLN B C 1
ATOM 1838 O O . GLN B 1 94 ? 30.502 -11.534 -3.731 1.00 58.60 94 GLN B O 1
ATOM 1844 N N . LYS B 1 95 ? 32.135 -10.561 -4.934 1.00 59.03 95 LYS B N 1
ATOM 1845 C CA . LYS B 1 95 ? 31.939 -9.280 -4.267 1.00 55.94 95 LYS B CA 1
ATOM 1846 C C . LYS B 1 95 ? 30.730 -8.531 -4.819 1.00 60.34 95 LYS B C 1
ATOM 1847 O O . LYS B 1 95 ? 30.088 -7.774 -4.088 1.00 65.46 95 LYS B O 1
ATOM 1853 N N . ALA B 1 96 ? 30.395 -8.725 -6.094 1.00 50.81 96 ALA B N 1
ATOM 1854 C CA . ALA B 1 96 ? 29.154 -8.157 -6.606 1.00 52.87 96 ALA B CA 1
ATOM 1855 C C . ALA B 1 96 ? 27.941 -8.735 -5.889 1.00 61.07 96 ALA B C 1
ATOM 1856 O O . ALA B 1 96 ? 26.960 -8.016 -5.641 1.00 56.50 96 ALA B O 1
ATOM 1858 N N . ILE B 1 97 ? 27.966 -10.044 -5.586 1.00 56.63 97 ILE B N 1
ATOM 1859 C CA . ILE B 1 97 ? 26.858 -10.642 -4.840 1.00 63.16 97 ILE B CA 1
ATOM 1860 C C . ILE B 1 97 ? 26.686 -9.940 -3.501 1.00 60.41 97 ILE B C 1
ATOM 1861 O O . ILE B 1 97 ? 25.589 -9.482 -3.159 1.00 62.22 97 ILE B O 1
ATOM 1866 N N . SER B 1 98 ? 27.781 -9.832 -2.738 1.00 61.79 98 SER B N 1
ATOM 1867 C CA . SER B 1 98 ? 27.778 -9.132 -1.455 1.00 64.50 98 SER B CA 1
ATOM 1868 C C . SER B 1 98 ? 27.116 -7.761 -1.541 1.00 68.19 98 SER B C 1
ATOM 1869 O O . SER B 1 98 ? 26.432 -7.342 -0.604 1.00 73.33 98 SER B O 1
ATOM 1872 N N . LEU B 1 99 ? 27.314 -7.045 -2.652 1.00 70.14 99 LEU B N 1
ATOM 1873 C CA . LEU B 1 99 ? 26.870 -5.659 -2.785 1.00 62.80 99 LEU B CA 1
ATOM 1874 C C . LEU B 1 99 ? 25.512 -5.511 -3.462 1.00 66.67 99 LEU B C 1
ATOM 1875 O O . LEU B 1 99 ? 25.075 -4.376 -3.697 1.00 64.09 99 LEU B O 1
ATOM 1880 N N . GLY B 1 100 ? 24.840 -6.609 -3.808 1.00 60.42 100 GLY B N 1
ATOM 1881 C CA . GLY B 1 100 ? 23.489 -6.499 -4.316 1.00 51.64 100 GLY B CA 1
ATOM 1882 C C . GLY B 1 100 ? 23.355 -6.177 -5.784 1.00 60.67 100 GLY B C 1
ATOM 1883 O O . GLY B 1 100 ? 22.265 -5.795 -6.219 1.00 64.89 100 GLY B O 1
ATOM 1884 N N . VAL B 1 101 ? 24.426 -6.324 -6.567 1.00 57.32 101 VAL B N 1
ATOM 1885 C CA . VAL B 1 101 ? 24.337 -6.209 -8.020 1.00 50.35 101 VAL B CA 1
ATOM 1886 C C . VAL B 1 101 ? 23.203 -7.065 -8.563 1.00 62.34 101 VAL B C 1
ATOM 1887 O O . VAL B 1 101 ? 22.916 -8.153 -8.050 1.00 61.62 101 VAL B O 1
ATOM 1891 N N . LEU B 1 102 ? 22.553 -6.570 -9.616 1.00 62.14 102 LEU B N 1
ATOM 1892 C CA . LEU B 1 102 ? 21.438 -7.264 -10.243 1.00 60.74 102 LEU B CA 1
ATOM 1893 C C . LEU B 1 102 ? 21.864 -8.180 -11.371 1.00 65.51 102 LEU B C 1
ATOM 1894 O O . LEU B 1 102 ? 21.186 -9.182 -11.637 1.00 63.28 102 LEU B O 1
ATOM 1899 N N . ASN B 1 103 ? 22.947 -7.849 -12.063 1.00 55.65 103 ASN B N 1
ATOM 1900 C CA . ASN B 1 103 ? 23.391 -8.676 -13.171 1.00 55.69 103 ASN B CA 1
ATOM 1901 C C . ASN B 1 103 ? 24.856 -8.386 -13.422 1.00 58.05 103 ASN B C 1
ATOM 1902 O O . ASN B 1 103 ? 25.288 -7.239 -13.332 1.00 59.83 103 ASN B O 1
ATOM 1907 N N . TYR B 1 104 ? 25.612 -9.425 -13.733 1.00 55.33 104 TYR B N 1
ATOM 1908 C CA . TYR B 1 104 ? 27.008 -9.295 -14.126 1.00 55.17 104 TYR B CA 1
ATOM 1909 C C . TYR B 1 104 ? 27.084 -9.750 -15.576 1.00 60.75 104 TYR B C 1
ATOM 1910 O O . TYR B 1 104 ? 26.944 -10.945 -15.878 1.00 57.74 104 TYR B O 1
ATOM 1919 N N . LEU B 1 105 ? 27.251 -8.792 -16.469 1.00 53.16 105 LEU B N 1
ATOM 1920 C CA . LEU B 1 105 ? 27.248 -9.060 -17.893 1.00 60.94 105 LEU B CA 1
ATOM 1921 C C . LEU B 1 105 ? 28.677 -9.117 -18.399 1.00 64.12 105 LEU B C 1
ATOM 1922 O O . LEU B 1 105 ? 29.523 -8.310 -17.994 1.00 61.28 105 LEU B O 1
ATOM 1927 N N . LEU B 1 106 ? 28.936 -10.076 -19.287 1.00 57.95 106 LEU B N 1
ATOM 1928 C CA . LEU B 1 106 ? 30.213 -10.179 -19.973 1.00 59.79 106 LEU B CA 1
ATOM 1929 C C . LEU B 1 106 ? 30.186 -9.446 -21.308 1.00 67.24 106 LEU B C 1
ATOM 1930 O O . LEU B 1 106 ? 29.225 -9.553 -22.077 1.00 68.17 106 LEU B O 1
ATOM 1935 N N . LYS B 1 107 ? 31.260 -8.708 -21.579 1.00 70.96 107 LYS B N 1
ATOM 1936 C CA . LYS B 1 107 ? 31.524 -8.181 -22.906 1.00 71.34 107 LYS B CA 1
ATOM 1937 C C . LYS B 1 107 ? 31.931 -9.308 -23.864 1.00 74.21 107 LYS B C 1
ATOM 1938 O O . LYS B 1 107 ? 32.447 -10.346 -23.437 1.00 71.55 107 LYS B O 1
ATOM 1944 N N . PRO B 1 108 ? 31.687 -9.141 -25.173 1.00 72.24 108 PRO B N 1
ATOM 1945 C CA . PRO B 1 108 ? 30.952 -8.032 -25.788 1.00 70.70 108 PRO B CA 1
ATOM 1946 C C . PRO B 1 108 ? 29.516 -8.083 -25.336 1.00 77.05 108 PRO B C 1
ATOM 1947 O O . PRO B 1 108 ? 29.000 -9.176 -25.092 1.00 79.23 108 PRO B O 1
ATOM 1951 N N . VAL B 1 109 ? 28.930 -6.920 -25.137 1.00 82.04 109 VAL B N 1
ATOM 1952 C CA . VAL B 1 109 ? 27.574 -6.925 -24.547 1.00 84.18 109 VAL B CA 1
ATOM 1953 C C . VAL B 1 109 ? 26.609 -7.659 -25.445 1.00 81.21 109 VAL B C 1
ATOM 1954 O O . VAL B 1 109 ? 26.619 -7.446 -26.633 1.00 83.42 109 VAL B O 1
ATOM 1958 N N . LYS B 1 110 ? 25.813 -8.503 -24.829 1.00 83.86 110 LYS B N 1
ATOM 1959 C CA . LYS B 1 110 ? 24.770 -9.195 -25.586 1.00 85.55 110 LYS B CA 1
ATOM 1960 C C . LYS B 1 110 ? 23.579 -8.250 -25.545 1.00 88.34 110 LYS B C 1
ATOM 1961 O O . LYS B 1 110 ? 23.041 -8.054 -24.470 1.00 91.90 110 LYS B O 1
ATOM 1967 N N . LYS B 1 111 ? 23.223 -7.681 -26.691 1.00 88.57 111 LYS B N 1
ATOM 1968 C CA . LYS B 1 111 ? 22.089 -6.740 -26.834 1.00 88.12 111 LYS B CA 1
ATOM 1969 C C . LYS B 1 111 ? 20.860 -7.263 -26.096 1.00 85.62 111 LYS B C 1
ATOM 1970 O O . LYS B 1 111 ? 20.289 -6.528 -25.312 1.00 82.46 111 LYS B O 1
ATOM 1976 N N . SER B 1 112 ? 20.464 -8.493 -26.374 1.00 81.38 112 SER B N 1
ATOM 1977 C CA . SER B 1 112 ? 19.260 -9.050 -25.729 1.00 82.14 112 SER B CA 1
ATOM 1978 C C . SER B 1 112 ? 19.429 -9.018 -24.219 1.00 87.24 112 SER B C 1
ATOM 1979 O O . SER B 1 112 ? 18.634 -8.369 -23.551 1.00 87.51 112 SER B O 1
ATOM 1982 N N . GLU B 1 113 ? 20.443 -9.698 -23.716 1.00 85.75 113 GLU B N 1
ATOM 1983 C CA . GLU B 1 113 ? 20.624 -9.764 -22.272 1.00 88.19 113 GLU B CA 1
ATOM 1984 C C . GLU B 1 113 ? 20.753 -8.371 -21.669 1.00 82.84 113 GLU B C 1
ATOM 1985 O O . GLU B 1 113 ? 20.201 -8.098 -20.599 1.00 86.02 113 GLU B O 1
ATOM 1991 N N . LEU B 1 114 ? 21.478 -7.476 -22.343 1.00 79.79 114 LEU B N 1
ATOM 1992 C CA . LEU B 1 114 ? 21.595 -6.110 -21.854 1.00 80.27 114 LEU B CA 1
ATOM 1993 C C . LEU B 1 114 ? 20.219 -5.482 -21.672 1.00 82.24 114 LEU B C 1
ATOM 1994 O O . LEU B 1 114 ? 19.900 -4.973 -20.593 1.00 79.50 114 LEU B O 1
ATOM 1999 N N . PHE B 1 115 ? 19.380 -5.534 -22.712 1.00 82.30 115 PHE B N 1
ATOM 2000 C CA . PHE B 1 115 ? 18.035 -4.976 -22.598 1.00 81.89 115 PHE B CA 1
ATOM 2001 C C . PHE B 1 115 ? 17.254 -5.638 -21.480 1.00 81.79 115 PHE B C 1
ATOM 2002 O O . PHE B 1 115 ? 16.588 -4.958 -20.691 1.00 78.74 115 PHE B O 1
ATOM 2010 N N . GLU B 1 116 ? 17.331 -6.966 -21.386 1.00 84.05 116 GLU B N 1
ATOM 2011 C CA . GLU B 1 116 ? 16.562 -7.654 -20.360 1.00 83.89 116 GLU B CA 1
ATOM 2012 C C . GLU B 1 116 ? 17.084 -7.332 -18.964 1.00 82.33 116 GLU B C 1
ATOM 2013 O O . GLU B 1 116 ? 16.294 -7.222 -18.022 1.00 83.38 116 GLU B O 1
ATOM 2019 N N . ALA B 1 117 ? 18.393 -7.129 -18.807 1.00 82.01 117 ALA B N 1
ATOM 2020 C CA . ALA B 1 117 ? 18.885 -6.676 -17.510 1.00 82.18 117 ALA B CA 1
ATOM 2021 C C . ALA B 1 117 ? 18.370 -5.277 -17.179 1.00 77.50 117 ALA B C 1
ATOM 2022 O O . ALA B 1 117 ? 17.866 -5.045 -16.077 1.00 78.20 117 ALA B O 1
ATOM 2024 N N . VAL B 1 118 ? 18.443 -4.342 -18.129 1.00 79.83 118 VAL B N 1
ATOM 2025 C CA . VAL B 1 118 ? 18.183 -2.945 -17.786 1.00 85.38 118 VAL B CA 1
ATOM 2026 C C . VAL B 1 118 ? 16.721 -2.718 -17.378 1.00 86.25 118 VAL B C 1
ATOM 2027 O O . VAL B 1 118 ? 16.457 -2.062 -16.367 1.00 91.71 118 VAL B O 1
ATOM 2031 N N . GLU B 1 119 ? 15.745 -3.243 -18.110 1.00 87.93 119 GLU B N 1
ATOM 2032 C CA . GLU B 1 119 ? 14.402 -2.923 -17.634 1.00 92.58 119 GLU B CA 1
ATOM 2033 C C . GLU B 1 119 ? 13.942 -3.857 -16.522 1.00 93.70 119 GLU B C 1
ATOM 2034 O O . GLU B 1 119 ? 12.917 -3.584 -15.884 1.00 88.69 119 GLU B O 1
ATOM 2040 N N . LYS B 1 120 ? 14.678 -4.938 -16.253 1.00 93.24 120 LYS B N 1
ATOM 2041 C CA . LYS B 1 120 ? 14.541 -5.551 -14.939 1.00 87.49 120 LYS B CA 1
ATOM 2042 C C . LYS B 1 120 ? 15.125 -4.636 -13.871 1.00 87.28 120 LYS B C 1
ATOM 2043 O O . LYS B 1 120 ? 14.577 -4.545 -12.770 1.00 88.66 120 LYS B O 1
ATOM 2049 N N . ALA B 1 121 ? 16.203 -3.921 -14.197 1.00 85.78 121 ALA B N 1
ATOM 2050 C CA . ALA B 1 121 ? 16.732 -2.916 -13.284 1.00 83.99 121 ALA B CA 1
ATOM 2051 C C . ALA B 1 121 ? 15.782 -1.731 -13.153 1.00 90.84 121 ALA B C 1
ATOM 2052 O O . ALA B 1 121 ? 15.775 -1.048 -12.122 1.00 89.10 121 ALA B O 1
ATOM 2054 N N . ILE B 1 122 ? 14.977 -1.471 -14.185 1.00 92.03 122 ILE B N 1
ATOM 2055 C CA . ILE B 1 122 ? 14.035 -0.358 -14.135 1.00 93.57 122 ILE B CA 1
ATOM 2056 C C . ILE B 1 122 ? 12.918 -0.659 -13.143 1.00 97.82 122 ILE B C 1
ATOM 2057 O O . ILE B 1 122 ? 12.590 0.166 -12.282 1.00 95.13 122 ILE B O 1
ATOM 2062 N N . HIS B 1 123 ? 12.332 -1.859 -13.237 1.00 100.77 123 HIS B N 1
ATOM 2063 C CA . HIS B 1 123 ? 11.197 -2.207 -12.385 1.00 104.89 123 HIS B CA 1
ATOM 2064 C C . HIS B 1 123 ? 11.599 -2.272 -10.914 1.00 103.98 123 HIS B C 1
ATOM 2065 O O . HIS B 1 123 ? 10.829 -1.859 -10.041 1.00 106.11 123 HIS B O 1
ATOM 2072 N N . VAL B 1 124 ? 12.799 -2.774 -10.613 1.00 98.46 124 VAL B N 1
ATOM 2073 C CA . VAL B 1 124 ? 13.234 -2.795 -9.218 1.00 101.59 124 VAL B CA 1
ATOM 2074 C C . VAL B 1 124 ? 13.437 -1.376 -8.698 1.00 103.25 124 VAL B C 1
ATOM 2075 O O . VAL B 1 124 ? 13.314 -1.125 -7.493 1.00 107.45 124 VAL B O 1
ATOM 2079 N N . SER B 1 125 ? 13.730 -0.420 -9.584 1.00 104.21 125 SER B N 1
ATOM 2080 C CA . SER B 1 125 ? 13.854 0.965 -9.139 1.00 104.87 125 SER B CA 1
ATOM 2081 C C . SER B 1 125 ? 12.501 1.555 -8.759 1.00 108.12 125 SER B C 1
ATOM 2082 O O . SER B 1 125 ? 12.430 2.434 -7.893 1.00 112.64 125 SER B O 1
ATOM 2085 N N . GLU B 1 126 ? 11.422 1.096 -9.394 1.00 107.61 126 GLU B N 1
ATOM 2086 C CA . GLU B 1 126 ? 10.090 1.528 -8.988 1.00 108.57 126 GLU B CA 1
ATOM 2087 C C . GLU B 1 126 ? 9.589 0.742 -7.784 1.00 111.11 126 GLU B C 1
ATOM 2088 O O . GLU B 1 126 ? 8.861 1.291 -6.949 1.00 116.18 126 GLU B O 1
ATOM 2094 N N . GLN B 1 127 ? 9.972 -0.530 -7.672 1.00 110.63 127 GLN B N 1
ATOM 2095 C CA . GLN B 1 127 ? 9.593 -1.364 -6.539 1.00 112.94 127 GLN B CA 1
ATOM 2096 C C . GLN B 1 127 ? 10.475 -1.130 -5.319 1.00 114.93 127 GLN B C 1
ATOM 2097 O O . GLN B 1 127 ? 10.476 -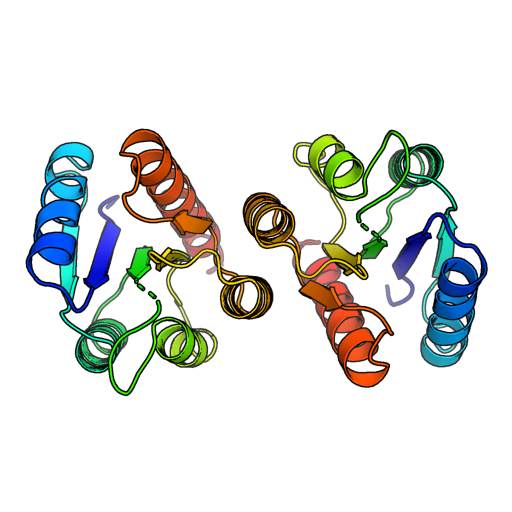1.955 -4.401 1.00 116.90 127 GLN B O 1
ATOM 2103 N N . LYS B 1 128 ? 11.238 -0.035 -5.302 1.00 117.82 128 LYS B N 1
ATOM 2104 C CA . LYS B 1 128 ? 11.873 0.451 -4.086 1.00 116.46 128 LYS B CA 1
ATOM 2105 C C . LYS B 1 128 ? 11.392 1.846 -3.708 1.00 117.74 128 LYS B C 1
ATOM 2106 O O . LYS B 1 128 ? 11.764 2.345 -2.639 1.00 117.82 128 LYS B O 1
ATOM 2112 N N . GLU B 1 129 ? 10.583 2.488 -4.557 1.00 118.17 129 GLU B N 1
ATOM 2113 C CA . GLU B 1 129 ? 9.988 3.781 -4.237 1.00 120.95 129 GLU B CA 1
ATOM 2114 C C . GLU B 1 129 ? 8.956 3.691 -3.122 1.00 123.60 129 GLU B C 1
ATOM 2115 O O . GLU B 1 129 ? 8.548 4.733 -2.592 1.00 122.87 129 GLU B O 1
ATOM 2121 N N . ARG B 1 130 ? 8.532 2.480 -2.764 1.00 123.60 130 ARG B N 1
ATOM 2122 C CA . ARG B 1 130 ? 7.458 2.250 -1.809 1.00 126.92 130 ARG B CA 1
ATOM 2123 C C . ARG B 1 130 ? 8.050 1.621 -0.547 1.00 122.67 130 ARG B C 1
ATOM 2124 O O . ARG B 1 130 ? 8.458 0.460 -0.552 1.00 119.83 130 ARG B O 1
#

B-factor: mean 76.31, std 21.45, range [35.19, 153.57]

InterPro domains:
  IPR001789 Signal transduction response regulator, receiver domain [PF00072] (6-119)
  IPR001789 Signal transduction response regulator, receiver domain [PS50110] (5-122)
  IPR001789 Signal transduction response regulator, receiver domain [SM00448] (4-118)
  IPR009057 Homedomain-like superfamily [SSF46689] (155-204)
  IPR009057 Homedomain-like superfamily [SSF46689] (206-255)
  IPR011006 CheY-like superfamily [SSF52172] (1-137)
  IPR018060 AraC-like, DNA binding HTH domain [PF12833] (177-254)
  IPR018060 AraC-like, DNA binding HTH domain [PS01124] (157-255)
  IPR018060 AraC-like, DNA binding HTH domain [SM00342] (170-253)
  IPR018062 HTH domain AraC-type, conserved site [PS00041] (207-249)
  IPR020449 Transcription regulator HTH, AraC- type, HTH domain [PR00032] (222-237)
  IPR020449 Transcription regulator HTH, AraC- type, HTH domain [PR00032] (237-253)

Sequence (261 aa):
MHEKTILVVDDEPRAREGMKRRLLEKWASGKHRIITAANGQEALDILRQERVHVLLTIRMPEITGLDVLEEMREKDDSPAVILISAYPDFDYAQKAISLGVLNYLLKPVKKSELFEAVEKAIHVSEQKERERRVMHEKTILVVDDEPRAREGMKRLLEKWASGKHRIITAANGQEALDILRQERVHVLLTIRMPEITGLDVLEEMREKDDSPAVILISAYPDFDYAQKAISLGVLNYLLKPVKKSELFEAVEKAIHVSEQKER

Foldseek 3Di:
DQEAEEEEEAQPVCLFVVVQVLVCVVCVPRYHYHYDNALVRVLVDVVPDDHAEYEYADGPPAGPLNSLVVQVVDDLRHAYEYEEQDPDVVVVVSCVVSHHQYYAHPPGDSVVVSVSVVVRSVVSVVVVPPPD/DQAAEEEEEEQDVCLFVVVQVLCPVVCVPSYHYYYDNALVVVLVCVVVDQHAEYEYADGPPQGPLNSLVVCLPVPRDHAYEYEEQDPDPVVVVSCVVSRHQYYAYPPGDSVVVVVSVVVSVVVSVVVVD

Secondary structure (DSSP, 8-state):
--PPEEEEE-SSHHHHHHHHHHHHHHHTTSSEEEEESSHHHHHHHHHHS--SEEE----SSS-HHHHHHHHTTSTTPPEEEEEESS--HHHHHHHHHTT-SEEEESSPPHHHHHHHHHHHHHHHHHHHS---/----EEEEE-SSHHHHHHHHHHHHHHHTTSSEEEEESSHHHHHHHHHSS--SEEE----SSS-HHHHHHTTSSSTTPPEEEEEES---HHHHHHHHHTT-SEEEESSP-HHHHHHHHHHHHHHHHTT--

Organism: Geobacillus stearothermophilus (NCBI:txid1422)